Protein AF-A0A9P5QDV4-F1 (afdb_monomer)

Secondary structure (DSSP, 8-state):
----HHHHHHHHHHHHHHHHHHHHHHHHS-SS--HHHHHHHHHHHHHHHHHHTS------S----HHHHHHHHHHHHHHTT--GGGHHHHTS--HHHHHHHHHHIIIIIIIIHHHHHHHHHHHHHHHHHHHHHHHHHHHHHHHHHHHHHHTTSTTTTTSTTSS-S----S--HHHHHHHHHHHHHHHHHHS--S-------------------SS-SSSTTHHHHHHHHHHHHHHHHHHHHHHHHHHHHHHHHHHHHHHHHHHHHHHHHHHHHHHHHHHHHHHHHHHHHHHHHHHHHHHHHHHHHHHHHHHHHHHHHHHHHHHHHHHHHHHHHHHHHHHHHTT-

Solvent-accessible surface area (backbone atoms only — not comparable to full-atom values): 20592 Å² total; per-residue (Å²): 142,79,85,60,74,64,64,54,49,66,56,37,55,61,44,52,58,46,46,56,50,48,50,51,52,55,74,68,47,81,92,58,80,60,67,68,60,54,50,52,52,49,48,54,51,51,52,51,54,59,61,60,69,49,88,70,81,90,74,85,83,94,64,81,62,63,65,56,55,48,51,53,52,45,50,54,38,45,74,71,73,45,54,79,87,50,53,76,60,72,78,48,94,49,64,67,59,55,52,51,50,53,53,46,45,48,47,52,59,53,46,47,48,53,49,48,52,53,47,52,51,55,51,48,60,63,38,66,79,44,46,64,58,55,51,49,52,53,51,47,52,51,50,52,51,54,50,61,55,48,74,76,41,87,69,61,77,72,51,85,78,82,62,76,96,71,81,86,87,80,66,57,74,78,49,44,55,50,50,53,50,53,51,51,52,51,50,58,68,69,47,80,79,70,85,79,80,88,76,88,89,86,86,88,90,88,88,80,81,88,85,83,94,83,87,84,92,74,68,74,64,63,62,54,52,55,54,52,55,54,50,52,52,54,51,51,57,50,52,56,52,53,52,51,54,56,50,52,54,53,55,54,58,55,56,57,59,64,50,60,74,61,48,61,66,49,54,57,50,51,53,50,51,52,52,52,51,53,50,51,53,52,52,52,52,52,54,52,52,54,50,51,52,54,49,54,54,51,52,55,53,51,53,53,52,51,53,55,50,53,55,52,49,52,53,51,51,55,50,52,52,52,52,53,52,52,51,52,50,50,52,52,50,52,53,51,52,52,57,51,63,75,72,109

Foldseek 3Di:
DPPDPVVCVVVVVVVVVVVVVVVVVQVPPPPDDDVVVVVVVVLLVVVVVVVVVPPDPDDDDDDDPPVSVLVVVCLVCVLVVHCVSCPVVVPDPDPVVVVSSVVSCCCSVVPVVVVVVVVVVVVVVVCVVCVVVVVLVVVVVVVVVVVVVQVVDPPSPVPPPPDDPDDDRDDDPVVVVVVVVVVVVVVVVVPPPDDDPPDDDDDDDDDDDDDDDDDDPDPVVVVVVVVVVVVVVVVVVVVVVVVVVVVVVVVVVVVVVVVVVVVVVVVVVVVVVVVVVVVVVVVVVVVVVVVVVVVVVVVVVVVVVVVVVVVVVVVVVVVVVVVVVVVVVVVVVVVVVVVVVVVD

Structure (mmCIF, N/CA/C/O backbone):
data_AF-A0A9P5QDV4-F1
#
_entry.id   AF-A0A9P5QDV4-F1
#
loop_
_atom_site.group_PDB
_atom_site.id
_atom_site.type_symbol
_atom_site.label_atom_id
_atom_site.label_alt_id
_atom_site.label_comp_id
_atom_site.label_asym_id
_atom_site.label_entity_id
_atom_site.label_seq_id
_atom_site.pdbx_PDB_ins_code
_atom_site.Cartn_x
_atom_site.Cartn_y
_atom_site.Cartn_z
_atom_site.occupancy
_atom_site.B_iso_or_equiv
_atom_site.auth_seq_id
_atom_site.auth_comp_id
_atom_site.auth_asym_id
_atom_site.auth_atom_id
_atom_site.pdbx_PDB_model_num
ATOM 1 N N . SER A 1 1 ? 7.139 23.591 -10.112 1.00 43.12 1 SER A N 1
ATOM 2 C CA . SER A 1 1 ? 7.878 22.550 -9.373 1.00 43.12 1 SER A CA 1
ATOM 3 C C . SER A 1 1 ? 7.136 22.249 -8.077 1.00 43.12 1 SER A C 1
ATOM 5 O O . SER A 1 1 ? 7.495 22.746 -7.022 1.00 43.12 1 SER A O 1
ATOM 7 N N . TYR A 1 2 ? 6.012 21.540 -8.197 1.00 31.91 2 TYR A N 1
ATOM 8 C CA . TYR A 1 2 ? 5.059 21.231 -7.122 1.00 31.91 2 TYR A CA 1
ATOM 9 C C . TYR A 1 2 ? 4.814 19.715 -7.153 1.00 31.91 2 TYR A C 1
ATOM 11 O O . TYR A 1 2 ? 3.717 19.250 -7.445 1.00 31.91 2 TYR A O 1
ATOM 19 N N . TYR A 1 3 ? 5.867 18.921 -6.944 1.00 37.91 3 TYR A N 1
ATOM 20 C CA . TYR A 1 3 ? 5.664 17.508 -6.640 1.00 37.91 3 TYR A CA 1
ATOM 21 C C . TYR A 1 3 ? 5.329 17.392 -5.151 1.00 37.91 3 TYR A C 1
ATOM 23 O O . TYR A 1 3 ? 6.112 17.722 -4.264 1.00 37.91 3 TYR A O 1
ATOM 31 N N . LYS A 1 4 ? 4.058 17.055 -4.962 1.00 41.66 4 LYS A N 1
ATOM 32 C CA . LYS A 1 4 ? 3.216 16.977 -3.775 1.00 41.66 4 LYS A CA 1
ATOM 33 C C . LYS A 1 4 ? 3.894 16.421 -2.514 1.00 41.66 4 LYS A C 1
ATOM 35 O O . LYS A 1 4 ? 4.261 15.256 -2.442 1.00 41.66 4 LYS A O 1
ATOM 40 N N . LEU A 1 5 ? 3.825 17.227 -1.453 1.00 38.31 5 LEU A N 1
ATOM 41 C CA . LEU A 1 5 ? 3.924 16.829 -0.040 1.00 38.31 5 LEU A CA 1
ATOM 42 C C . LEU A 1 5 ? 2.902 15.725 0.344 1.00 38.31 5 LEU A C 1
ATOM 44 O O . LEU A 1 5 ? 3.060 15.053 1.357 1.00 38.31 5 LEU A O 1
ATOM 48 N N . VAL A 1 6 ? 1.862 15.535 -0.478 1.00 41.28 6 VAL A N 1
ATOM 49 C CA . VAL A 1 6 ? 0.732 14.617 -0.251 1.00 41.28 6 VAL A CA 1
ATOM 50 C C . VAL A 1 6 ? 1.092 13.143 -0.504 1.00 41.28 6 VAL A C 1
ATOM 52 O O . VAL A 1 6 ? 0.534 12.266 0.150 1.00 41.28 6 VAL A O 1
ATOM 55 N N . ASP A 1 7 ? 2.073 12.845 -1.364 1.00 37.97 7 ASP A N 1
ATOM 56 C CA . ASP A 1 7 ? 2.543 11.456 -1.534 1.00 37.97 7 ASP A CA 1
ATOM 57 C C . ASP A 1 7 ? 3.416 11.005 -0.349 1.00 37.97 7 ASP A C 1
ATOM 59 O O . ASP A 1 7 ? 3.453 9.823 0.002 1.00 37.97 7 ASP A O 1
ATOM 63 N N . LEU A 1 8 ? 4.052 11.962 0.339 1.00 40.19 8 LEU A N 1
ATOM 64 C CA . LEU A 1 8 ? 4.842 11.698 1.539 1.00 40.19 8 LEU A CA 1
ATOM 65 C C . LEU A 1 8 ? 3.959 11.376 2.751 1.00 40.19 8 LEU A C 1
ATOM 67 O O . LEU A 1 8 ? 4.384 10.613 3.610 1.00 40.19 8 LEU A O 1
ATOM 71 N N . THR A 1 9 ? 2.733 11.901 2.837 1.00 43.31 9 THR A N 1
ATOM 72 C CA . THR A 1 9 ? 1.804 11.573 3.931 1.00 43.31 9 THR A CA 1
ATOM 73 C C . THR A 1 9 ? 1.138 10.212 3.746 1.00 43.31 9 THR A C 1
ATOM 75 O O . THR A 1 9 ? 0.960 9.505 4.734 1.00 43.31 9 THR A O 1
ATOM 78 N N . ALA A 1 10 ? 0.838 9.788 2.514 1.00 39.78 10 ALA A N 1
ATOM 79 C CA . ALA A 1 10 ? 0.245 8.471 2.258 1.00 39.78 10 ALA A CA 1
ATOM 80 C C . ALA A 1 10 ? 1.215 7.312 2.574 1.00 39.78 10 ALA A C 1
ATOM 82 O O . ALA A 1 10 ? 0.819 6.331 3.200 1.00 39.78 10 ALA A O 1
ATOM 83 N N . PHE A 1 11 ? 2.502 7.456 2.233 1.00 41.19 11 PHE A N 1
ATOM 84 C CA . PHE A 1 11 ? 3.552 6.523 2.673 1.00 41.19 11 PHE A CA 1
ATOM 85 C C . PHE A 1 11 ? 4.021 6.791 4.113 1.00 41.19 11 PHE A C 1
ATOM 87 O O . PHE A 1 11 ? 4.390 5.866 4.838 1.00 41.19 11 PHE A O 1
ATOM 94 N N . GLY A 1 12 ? 3.961 8.048 4.554 1.00 37.50 12 GLY A N 1
ATOM 95 C CA . GLY A 1 12 ? 4.354 8.495 5.887 1.00 37.50 12 GLY A CA 1
ATOM 96 C C . GLY A 1 12 ? 3.466 7.954 7.001 1.00 37.50 12 GLY A C 1
ATOM 97 O O . GLY A 1 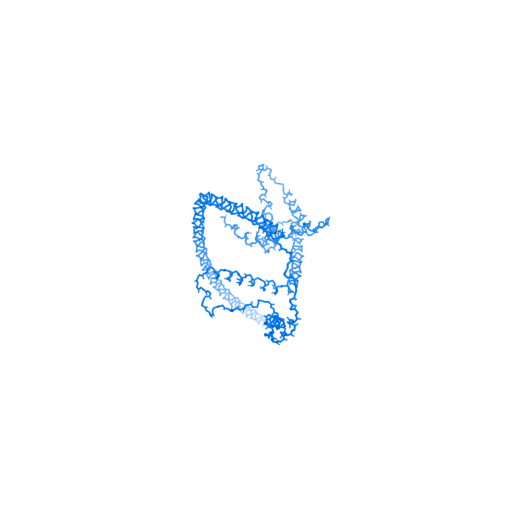12 ? 3.990 7.654 8.061 1.00 37.50 12 GLY A O 1
ATOM 98 N N . PHE A 1 13 ? 2.164 7.750 6.775 1.00 35.78 13 PHE A N 1
ATOM 99 C CA . PHE A 1 13 ? 1.255 7.216 7.801 1.00 35.78 13 PHE A CA 1
ATOM 100 C C . PHE A 1 13 ? 1.503 5.736 8.138 1.00 35.78 13 PHE A C 1
ATOM 102 O O . PHE A 1 13 ? 1.365 5.331 9.291 1.00 35.78 13 PHE A O 1
ATOM 109 N N . ALA A 1 14 ? 1.927 4.928 7.162 1.00 41.41 14 ALA A N 1
ATOM 110 C CA . ALA A 1 14 ? 2.388 3.563 7.431 1.00 41.41 14 ALA A CA 1
ATOM 111 C C . ALA A 1 14 ? 3.765 3.562 8.126 1.00 41.41 14 ALA A C 1
ATOM 113 O O . ALA A 1 14 ? 4.049 2.706 8.965 1.00 41.41 14 ALA A O 1
ATOM 114 N N . LEU A 1 15 ? 4.605 4.557 7.822 1.00 40.75 15 LEU A N 1
ATOM 115 C CA . LEU A 1 15 ? 5.911 4.752 8.447 1.00 40.75 15 LEU A CA 1
ATOM 116 C C . LEU A 1 15 ? 5.826 5.310 9.871 1.00 40.75 15 LEU A C 1
ATOM 118 O O . LEU A 1 15 ? 6.600 4.865 10.700 1.00 40.75 15 LEU A O 1
ATOM 122 N N . THR A 1 16 ? 4.900 6.209 10.209 1.00 39.31 16 THR A N 1
ATOM 123 C CA . THR A 1 16 ? 4.742 6.729 11.580 1.00 39.31 16 THR A CA 1
ATOM 124 C C . THR A 1 16 ? 4.224 5.653 12.527 1.00 39.31 16 THR A C 1
ATOM 126 O O . THR A 1 16 ? 4.773 5.499 13.614 1.00 39.31 16 THR A O 1
ATOM 129 N N . GLY A 1 17 ? 3.278 4.817 12.079 1.00 39.31 17 GLY A N 1
ATOM 130 C CA . GLY A 1 17 ? 2.877 3.616 12.821 1.00 39.31 17 GLY A CA 1
ATOM 131 C C . GLY A 1 17 ? 4.023 2.607 12.990 1.00 39.31 17 GLY A C 1
ATOM 132 O O . GLY A 1 17 ? 4.168 2.004 14.052 1.00 39.31 17 GLY A O 1
ATOM 133 N N . SER A 1 18 ? 4.883 2.468 11.975 1.00 49.22 18 SER A N 1
ATOM 134 C CA . SER A 1 18 ? 6.095 1.637 12.033 1.00 49.22 18 SER A CA 1
ATOM 135 C C . SER A 1 18 ? 7.185 2.235 12.934 1.00 49.22 18 SER A C 1
ATOM 137 O O . SER A 1 18 ? 7.855 1.495 13.647 1.00 49.22 18 SER A O 1
ATOM 139 N N . ILE A 1 19 ? 7.334 3.564 12.972 1.00 45.62 19 ILE A N 1
ATOM 140 C CA . ILE A 1 19 ? 8.291 4.292 13.818 1.00 45.62 19 ILE A CA 1
ATOM 141 C C . ILE A 1 19 ? 7.892 4.185 15.290 1.00 45.62 19 ILE A C 1
ATOM 143 O O . ILE A 1 19 ? 8.751 3.872 16.107 1.00 45.62 19 ILE A O 1
ATOM 147 N N . ASP A 1 20 ? 6.612 4.348 15.633 1.00 44.78 20 ASP A N 1
ATOM 148 C CA . ASP A 1 20 ? 6.139 4.150 17.010 1.00 44.78 20 ASP A CA 1
ATOM 149 C C . ASP A 1 20 ? 6.323 2.692 17.457 1.00 44.78 20 ASP A C 1
ATOM 151 O O . ASP A 1 20 ? 6.783 2.432 18.571 1.00 44.78 20 ASP A O 1
ATOM 155 N N . GLN A 1 21 ? 6.082 1.721 16.569 1.00 52.03 21 GLN A N 1
ATOM 156 C CA . GLN A 1 21 ? 6.399 0.316 16.843 1.00 52.03 21 GLN A CA 1
ATOM 157 C C . GLN A 1 21 ? 7.911 0.062 16.964 1.00 52.03 21 GLN A C 1
ATOM 159 O O . GLN A 1 21 ? 8.331 -0.690 17.840 1.00 52.03 21 GLN A O 1
ATOM 164 N N . LEU A 1 22 ? 8.746 0.716 16.154 1.00 47.62 22 LEU A N 1
ATOM 165 C CA . LEU A 1 22 ? 10.211 0.668 16.238 1.00 47.62 22 LEU A CA 1
ATOM 166 C C . LEU A 1 22 ? 10.733 1.284 17.540 1.00 47.62 22 LEU A C 1
ATOM 168 O O . LEU A 1 22 ? 11.662 0.734 18.127 1.00 47.62 22 LEU A O 1
ATOM 172 N N . ILE A 1 23 ? 10.127 2.372 18.023 1.00 53.75 23 ILE A N 1
ATOM 173 C CA . ILE A 1 23 ? 10.447 3.015 19.305 1.00 53.75 23 ILE A CA 1
ATOM 174 C C . ILE A 1 23 ? 10.044 2.104 20.470 1.00 53.75 23 ILE A C 1
ATOM 176 O O . ILE A 1 23 ? 10.821 1.940 21.409 1.00 53.75 23 ILE A O 1
ATOM 180 N N . VAL A 1 24 ? 8.886 1.440 20.395 1.00 55.50 24 VAL A N 1
ATOM 181 C CA . VAL A 1 24 ? 8.456 0.446 21.396 1.00 55.50 24 VAL A CA 1
ATOM 182 C C . VAL A 1 24 ? 9.371 -0.787 21.392 1.00 55.50 24 VAL A C 1
ATOM 184 O O . VAL A 1 24 ? 9.761 -1.271 22.456 1.00 55.50 24 VAL A O 1
ATOM 187 N N . ILE A 1 25 ? 9.789 -1.271 20.218 1.00 53.03 25 ILE A N 1
ATOM 188 C CA . ILE A 1 25 ? 10.754 -2.376 20.083 1.00 53.03 25 ILE A CA 1
ATOM 189 C C . ILE A 1 25 ? 12.141 -1.961 20.602 1.00 53.03 25 ILE A C 1
ATOM 191 O O . ILE A 1 25 ? 12.809 -2.754 21.266 1.00 53.03 25 ILE A O 1
ATOM 195 N N . TRP A 1 26 ? 12.567 -0.720 20.356 1.00 52.22 26 TRP A N 1
ATOM 196 C CA . TRP A 1 26 ? 13.814 -0.159 20.880 1.00 52.22 26 TRP A CA 1
ATOM 197 C C . TRP A 1 26 ? 13.778 -0.021 22.409 1.00 52.22 26 TRP A C 1
ATOM 199 O O . TRP A 1 26 ? 14.721 -0.433 23.080 1.00 52.22 26 TRP A O 1
ATOM 209 N N . SER A 1 27 ? 12.657 0.452 22.960 1.00 50.97 27 SER A N 1
ATOM 210 C CA . SER A 1 27 ? 12.409 0.589 24.401 1.00 50.97 27 SER A CA 1
ATOM 211 C C . SER A 1 27 ? 12.397 -0.752 25.145 1.00 50.97 27 SER A C 1
ATOM 213 O O . SER A 1 27 ? 12.763 -0.791 26.318 1.00 50.97 27 SER A O 1
ATOM 215 N N . ASN A 1 28 ? 11.974 -1.842 24.495 1.00 51.38 28 ASN A N 1
ATOM 216 C CA . ASN A 1 28 ? 11.898 -3.176 25.106 1.00 51.38 28 ASN A CA 1
ATOM 217 C C . ASN A 1 28 ? 13.129 -4.061 2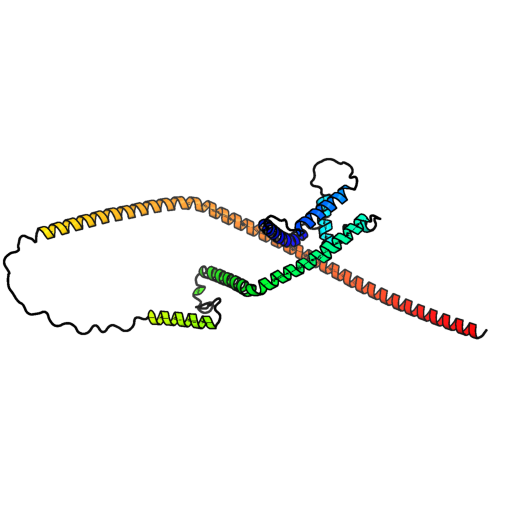4.845 1.00 51.38 28 ASN A C 1
ATOM 219 O O . ASN A 1 28 ? 13.230 -5.152 25.409 1.00 51.38 28 ASN A O 1
ATOM 223 N N . SER A 1 29 ? 14.079 -3.621 24.016 1.00 46.59 29 SER A N 1
ATOM 224 C CA . SER A 1 29 ? 15.307 -4.368 23.740 1.00 46.59 29 SER A CA 1
ATOM 225 C C . SER A 1 29 ? 16.328 -4.143 24.855 1.00 46.59 29 SER A C 1
ATOM 227 O O . SER A 1 29 ? 17.062 -3.156 24.877 1.00 46.59 29 SER A O 1
ATOM 229 N N . SER A 1 30 ? 16.401 -5.086 25.787 1.00 46.19 30 SER A N 1
ATOM 230 C CA . SER A 1 30 ? 17.341 -5.098 26.906 1.00 46.19 30 SER A CA 1
ATOM 231 C C . SER A 1 30 ? 18.811 -5.090 26.444 1.00 46.19 30 SER A C 1
ATOM 233 O O . SER A 1 30 ? 19.409 -6.113 26.121 1.00 46.19 30 SER A O 1
ATOM 235 N N . GLY A 1 31 ? 19.420 -3.900 26.431 1.00 57.94 31 GLY A N 1
ATOM 236 C CA . GLY A 1 31 ? 20.868 -3.665 26.556 1.00 57.94 31 GLY A CA 1
ATOM 237 C C . GLY A 1 31 ? 21.786 -4.088 25.401 1.00 57.94 31 GLY A C 1
ATOM 238 O O . GLY A 1 31 ? 22.962 -3.731 25.411 1.00 57.94 31 GLY A O 1
ATOM 239 N N . ARG A 1 32 ? 21.300 -4.809 24.388 1.00 50.34 32 ARG A N 1
ATOM 240 C CA . ARG A 1 32 ? 22.052 -5.122 23.162 1.00 50.34 32 ARG A CA 1
ATOM 241 C C . ARG A 1 32 ? 21.248 -4.614 21.975 1.00 50.34 32 ARG A C 1
ATOM 243 O O . ARG A 1 32 ? 20.188 -5.150 21.678 1.00 50.34 32 ARG A O 1
ATOM 250 N N . GLY A 1 33 ? 21.710 -3.524 21.365 1.00 56.50 33 GLY A N 1
ATOM 251 C CA . GLY A 1 33 ? 21.008 -2.860 20.267 1.00 56.50 33 GLY A CA 1
ATOM 252 C C . GLY A 1 33 ? 20.664 -3.818 19.123 1.00 56.50 33 GLY A C 1
ATOM 253 O O . GLY A 1 33 ? 21.414 -4.749 18.830 1.00 56.50 33 GLY A O 1
ATOM 254 N N . ASN A 1 34 ? 19.521 -3.579 18.480 1.00 63.28 34 ASN A N 1
ATOM 255 C CA . ASN A 1 34 ? 19.056 -4.381 17.355 1.00 63.28 34 ASN A CA 1
ATOM 256 C C . ASN A 1 34 ? 20.041 -4.242 16.167 1.00 63.28 34 ASN A C 1
ATOM 258 O O . ASN A 1 34 ? 20.243 -3.123 15.680 1.00 63.28 34 ASN A O 1
ATOM 262 N N . PRO A 1 35 ? 20.648 -5.343 15.681 1.00 60.09 35 PRO A N 1
ATOM 263 C CA . PRO A 1 35 ? 21.666 -5.308 14.629 1.00 60.09 35 PRO A CA 1
ATOM 264 C C . PRO A 1 35 ? 21.155 -4.727 13.303 1.00 60.09 35 PRO A C 1
ATOM 266 O O . PRO A 1 35 ? 21.942 -4.162 12.548 1.00 60.09 35 PRO A O 1
ATOM 269 N N . VAL A 1 36 ? 19.846 -4.789 13.037 1.00 55.16 36 VAL A N 1
ATOM 270 C CA . VAL A 1 36 ? 19.233 -4.212 11.827 1.00 55.16 36 VAL A CA 1
ATOM 271 C C . VAL A 1 36 ? 19.249 -2.681 11.875 1.00 55.16 36 VAL A C 1
ATOM 273 O O . VAL A 1 36 ? 19.575 -2.027 10.888 1.00 55.16 36 VAL A O 1
ATOM 276 N N . ILE A 1 37 ? 18.976 -2.093 13.042 1.00 58.62 37 ILE A N 1
ATOM 277 C CA . ILE A 1 37 ? 18.980 -0.632 13.221 1.00 58.62 37 ILE A CA 1
ATOM 278 C C . ILE A 1 37 ? 20.418 -0.095 13.180 1.00 58.62 37 ILE A C 1
ATOM 280 O O . ILE A 1 37 ? 20.678 0.934 12.561 1.00 58.62 37 ILE A O 1
ATOM 284 N N . MET A 1 38 ? 21.368 -0.830 13.767 1.00 64.50 38 MET A N 1
ATOM 285 C CA . MET A 1 38 ? 22.803 -0.527 13.668 1.00 64.50 38 MET A CA 1
ATOM 286 C C . MET A 1 38 ? 23.297 -0.581 12.212 1.00 64.50 38 MET A C 1
ATOM 288 O O . MET A 1 38 ? 24.062 0.283 11.790 1.00 64.50 38 MET A O 1
ATOM 292 N N . SER A 1 39 ? 22.827 -1.559 11.430 1.00 64.81 39 SER A N 1
ATOM 293 C CA . SER A 1 39 ? 23.128 -1.689 9.999 1.00 64.81 39 SER A CA 1
ATOM 294 C C . SER A 1 39 ? 22.589 -0.510 9.183 1.00 64.81 39 SER A C 1
ATOM 296 O O . SER A 1 39 ? 23.321 0.025 8.351 1.00 64.81 39 SER A O 1
ATOM 298 N N . LEU A 1 40 ? 21.354 -0.069 9.440 1.00 61.97 40 LEU A N 1
ATOM 299 C CA . LEU A 1 40 ? 20.745 1.058 8.730 1.00 61.97 40 LEU A CA 1
ATOM 300 C C . LEU A 1 40 ? 21.430 2.388 9.078 1.00 61.97 40 LEU A C 1
ATOM 302 O O . LEU A 1 40 ? 21.744 3.174 8.188 1.00 61.97 40 LEU A O 1
ATOM 306 N N . ALA A 1 41 ? 21.716 2.625 10.362 1.00 67.94 41 ALA A N 1
ATOM 307 C CA . ALA A 1 41 ? 22.437 3.815 10.810 1.00 67.94 41 ALA A CA 1
ATOM 308 C C . ALA A 1 41 ? 23.873 3.854 10.260 1.00 67.94 41 ALA A C 1
ATOM 310 O O . ALA A 1 41 ? 24.331 4.906 9.810 1.00 67.94 41 ALA A O 1
ATOM 311 N N . GLY A 1 42 ? 24.552 2.701 10.236 1.00 70.88 42 GLY A N 1
ATOM 312 C CA . GLY A 1 42 ? 25.872 2.544 9.630 1.00 70.88 42 GLY A CA 1
ATOM 313 C C . GLY A 1 42 ? 25.861 2.781 8.120 1.00 70.88 42 GLY A C 1
ATOM 314 O O . GLY A 1 42 ? 26.754 3.454 7.613 1.00 70.88 42 GLY A O 1
ATOM 315 N N . PHE A 1 43 ? 24.830 2.310 7.409 1.00 66.50 43 PHE A N 1
ATOM 316 C CA . PHE A 1 43 ? 24.653 2.600 5.986 1.00 66.50 43 PHE A CA 1
ATOM 317 C C . PHE A 1 43 ? 24.431 4.095 5.748 1.00 66.50 43 PHE A C 1
ATOM 319 O O . PHE A 1 43 ? 25.140 4.673 4.936 1.00 66.50 43 PHE A O 1
ATOM 326 N N . LEU A 1 44 ? 23.536 4.739 6.509 1.00 65.12 44 LEU A N 1
ATOM 327 C CA . LEU A 1 44 ? 23.263 6.177 6.399 1.00 65.12 44 LEU A CA 1
ATOM 328 C C . LEU A 1 44 ? 24.516 7.027 6.660 1.00 65.12 44 LEU A C 1
ATOM 330 O O . LEU A 1 44 ? 24.801 7.954 5.899 1.00 65.12 44 LEU A O 1
ATOM 334 N N . HIS A 1 45 ? 25.301 6.682 7.687 1.00 69.06 45 HIS A N 1
ATOM 335 C CA . HIS A 1 45 ? 26.579 7.344 7.968 1.00 69.06 45 HIS A CA 1
ATOM 336 C C . HIS A 1 45 ? 27.619 7.078 6.872 1.00 69.06 45 HIS A C 1
ATOM 338 O O . HIS A 1 45 ? 28.298 8.007 6.443 1.00 69.06 45 HIS A O 1
ATOM 344 N N . GLY A 1 46 ? 27.716 5.842 6.373 1.00 66.75 46 GLY A N 1
ATOM 345 C CA . GLY A 1 46 ? 28.620 5.478 5.281 1.00 66.75 46 GLY A CA 1
ATOM 346 C C . GLY A 1 46 ? 28.282 6.190 3.970 1.00 66.75 46 GLY A C 1
ATOM 347 O O . GLY A 1 46 ? 29.180 6.695 3.301 1.00 66.75 46 GLY A O 1
ATOM 348 N N . SER A 1 47 ? 26.995 6.309 3.631 1.00 59.56 47 SER A N 1
ATOM 349 C CA . SER A 1 47 ? 26.540 7.078 2.472 1.00 59.56 47 SER A CA 1
ATOM 350 C C . SER A 1 47 ? 26.811 8.571 2.643 1.00 59.56 47 SER A C 1
ATOM 352 O O . SER A 1 47 ? 27.315 9.192 1.715 1.00 59.56 47 SER A O 1
ATOM 354 N N . SER A 1 48 ? 26.573 9.138 3.833 1.00 61.31 48 SER A N 1
ATOM 355 C CA . SER A 1 48 ? 26.888 10.545 4.119 1.00 61.31 48 SER A CA 1
ATOM 356 C C . SER A 1 48 ? 28.385 10.829 3.976 1.00 61.31 48 SER A C 1
ATOM 358 O O . SER A 1 48 ? 28.757 11.817 3.353 1.00 61.31 48 SER A O 1
ATOM 360 N N . ALA A 1 49 ? 29.244 9.933 4.475 1.00 64.94 49 ALA A N 1
ATOM 361 C CA . ALA A 1 49 ? 30.694 10.047 4.328 1.00 64.94 49 ALA A CA 1
ATOM 362 C C . ALA A 1 49 ? 31.140 9.938 2.859 1.00 64.94 49 ALA A C 1
ATOM 364 O O . ALA A 1 49 ? 32.088 10.602 2.448 1.00 64.94 49 ALA A O 1
ATOM 365 N N . LEU A 1 50 ? 30.445 9.138 2.043 1.00 59.03 50 LEU A N 1
ATOM 366 C CA . LEU A 1 50 ? 30.720 9.060 0.608 1.00 59.03 50 LEU A CA 1
ATOM 367 C C . LEU A 1 50 ? 30.329 10.337 -0.142 1.00 59.03 50 LEU A C 1
ATOM 369 O O . LEU A 1 50 ? 31.027 10.726 -1.076 1.00 59.03 50 LEU A O 1
ATOM 373 N N . PHE A 1 51 ? 29.246 10.993 0.280 1.00 58.53 51 PHE A N 1
ATOM 374 C CA . PHE A 1 51 ? 28.852 12.302 -0.242 1.00 58.53 51 PHE A CA 1
ATOM 375 C C . PHE A 1 51 ? 29.792 13.423 0.239 1.00 58.53 51 PHE A C 1
ATOM 377 O O . PHE A 1 51 ? 30.054 14.354 -0.518 1.00 58.53 51 PHE A O 1
ATOM 384 N N . GLU A 1 52 ? 30.380 13.313 1.437 1.00 54.34 52 GLU A N 1
ATOM 385 C CA . GLU A 1 52 ? 31.402 14.249 1.945 1.00 54.34 52 GLU A CA 1
ATOM 386 C C . GLU A 1 52 ? 32.775 14.123 1.260 1.00 54.34 52 GLU A C 1
ATOM 388 O O . GLU A 1 52 ? 33.579 15.054 1.328 1.00 54.34 52 GLU A O 1
ATOM 393 N N . LEU A 1 53 ? 33.065 13.010 0.573 1.00 49.88 53 LEU A N 1
ATOM 394 C CA . LEU A 1 53 ? 34.320 12.841 -0.174 1.00 49.88 53 LEU A CA 1
ATOM 395 C C . LEU A 1 53 ? 34.365 13.638 -1.486 1.00 49.88 53 LEU A C 1
ATOM 397 O O . LEU A 1 53 ? 35.437 13.757 -2.085 1.00 49.88 53 LEU A O 1
ATOM 401 N N . GLN A 1 54 ? 33.250 14.227 -1.929 1.00 52.25 54 GLN A N 1
ATOM 402 C CA . GLN A 1 54 ? 33.316 15.283 -2.933 1.00 52.25 54 GLN A CA 1
ATOM 403 C C . GLN A 1 54 ? 33.740 16.590 -2.248 1.00 52.25 54 GLN A C 1
ATOM 405 O O . GLN A 1 54 ? 33.054 17.034 -1.327 1.00 52.25 54 GLN A O 1
ATOM 410 N N . PRO A 1 55 ? 34.851 17.234 -2.666 1.00 45.88 55 PRO A N 1
ATOM 411 C CA . PRO A 1 55 ? 35.282 18.507 -2.103 1.00 45.88 55 PRO A CA 1
ATOM 412 C C . PRO A 1 55 ? 34.221 19.569 -2.390 1.00 45.88 55 PRO A C 1
ATOM 414 O O . PRO A 1 55 ? 34.184 20.180 -3.457 1.00 45.88 55 PRO A O 1
ATOM 417 N N . CYS A 1 56 ? 33.327 19.755 -1.425 1.00 49.44 56 CYS A N 1
ATOM 418 C CA . CYS A 1 56 ? 32.241 20.704 -1.523 1.00 49.44 56 CYS A CA 1
ATOM 419 C C . CYS A 1 56 ? 32.837 22.120 -1.429 1.00 49.44 56 CYS A C 1
ATOM 421 O O . CYS A 1 56 ? 33.610 22.400 -0.500 1.00 49.44 56 CYS A O 1
ATOM 423 N N . PRO A 1 57 ? 32.550 23.022 -2.383 1.00 49.53 57 PRO A N 1
ATOM 424 C CA . PRO A 1 57 ? 32.984 24.404 -2.278 1.00 49.53 57 PRO A CA 1
ATOM 425 C C . PRO A 1 57 ? 32.389 25.004 -1.003 1.00 49.53 57 PRO A C 1
ATOM 427 O O . PRO A 1 57 ? 31.186 24.949 -0.765 1.00 49.53 57 PRO A O 1
ATOM 430 N N . LYS A 1 58 ? 33.266 25.541 -0.153 1.00 53.88 58 LYS A N 1
ATOM 431 C CA . LYS A 1 58 ? 32.926 26.142 1.138 1.00 53.88 58 LYS A CA 1
ATOM 432 C C . LYS A 1 58 ? 32.029 27.364 0.928 1.00 53.88 58 LYS A C 1
ATOM 434 O O . LYS A 1 58 ? 32.529 28.481 0.837 1.00 53.88 58 LYS A O 1
ATOM 439 N N . THR A 1 59 ? 30.720 27.174 0.879 1.00 50.59 59 THR A N 1
ATOM 440 C CA . THR A 1 59 ? 29.757 28.258 1.081 1.00 50.59 59 THR A CA 1
ATOM 441 C C . THR A 1 59 ? 29.149 28.095 2.461 1.00 50.59 59 THR A C 1
ATOM 443 O O . THR A 1 59 ? 28.493 27.101 2.763 1.00 50.59 59 THR A O 1
ATOM 446 N N . ALA A 1 60 ? 29.481 29.056 3.317 1.00 56.91 60 ALA A N 1
ATOM 447 C CA . ALA A 1 60 ? 29.025 29.166 4.686 1.00 56.91 60 ALA A CA 1
ATOM 448 C C . ALA A 1 60 ? 27.516 29.473 4.774 1.00 56.91 60 ALA A C 1
ATOM 450 O O . ALA A 1 60 ? 26.922 29.964 3.819 1.00 56.91 60 ALA A O 1
ATOM 451 N N . GLU A 1 61 ? 26.987 29.246 5.983 1.00 54.25 61 GLU A N 1
ATOM 452 C CA . GLU A 1 61 ? 25.700 29.705 6.544 1.00 54.25 61 GLU A CA 1
ATOM 453 C C . GLU A 1 61 ? 24.510 28.719 6.516 1.00 54.25 61 GLU A C 1
ATOM 455 O O . GLU A 1 61 ? 23.564 28.806 5.743 1.00 54.25 61 GLU A O 1
ATOM 460 N N . THR A 1 62 ? 24.573 27.781 7.475 1.00 49.91 62 THR A N 1
ATOM 461 C CA . THR A 1 62 ? 23.491 27.406 8.418 1.00 49.91 62 THR A CA 1
ATOM 462 C C . THR A 1 62 ? 22.090 27.094 7.871 1.00 49.91 62 THR A C 1
ATOM 464 O O . THR A 1 62 ? 21.089 27.520 8.444 1.00 49.91 62 THR A O 1
ATOM 467 N N . GLY A 1 63 ? 21.999 26.267 6.832 1.00 58.00 63 GLY A N 1
ATOM 468 C CA . GLY A 1 63 ? 20.806 25.461 6.547 1.00 58.00 63 GLY A CA 1
ATOM 469 C C . GLY A 1 63 ? 21.036 24.003 6.951 1.00 58.00 63 GLY A C 1
ATOM 470 O O . GLY A 1 63 ? 22.152 23.503 6.822 1.00 58.00 63 GLY A O 1
ATOM 471 N N . PHE A 1 64 ? 20.003 23.299 7.429 1.00 62.75 64 PHE A N 1
ATOM 472 C CA . PHE A 1 64 ? 20.033 21.828 7.494 1.00 62.75 64 PHE A CA 1
ATOM 473 C C . PHE A 1 64 ? 20.465 21.296 6.115 1.00 62.75 64 PHE A C 1
ATOM 475 O O . PHE A 1 64 ? 19.994 21.850 5.117 1.00 62.75 64 PHE A O 1
ATOM 482 N N . PRO A 1 65 ? 21.354 20.289 6.011 1.00 75.19 65 PRO A N 1
ATOM 483 C CA . PRO A 1 65 ? 21.898 19.888 4.721 1.00 75.19 65 PRO A CA 1
ATOM 484 C C . PRO A 1 65 ? 20.768 19.336 3.851 1.00 75.19 65 PRO A C 1
ATOM 486 O O . PRO A 1 65 ? 20.339 18.193 4.004 1.00 75.19 65 PRO A O 1
ATOM 489 N N . LEU A 1 66 ? 20.271 20.167 2.933 1.00 81.06 66 LEU A N 1
ATOM 490 C CA . LEU A 1 66 ? 19.256 19.801 1.946 1.00 81.06 66 LEU A CA 1
ATOM 491 C C . LEU A 1 66 ? 19.707 18.563 1.154 1.00 81.06 66 LEU A C 1
ATOM 493 O O . LEU A 1 66 ? 18.896 17.713 0.797 1.00 81.06 66 LEU A O 1
ATOM 497 N N . GLU A 1 67 ? 21.023 18.426 0.981 1.00 81.19 67 GLU A N 1
ATOM 498 C CA . GLU A 1 67 ? 21.690 17.281 0.367 1.00 81.19 67 GLU A CA 1
ATOM 499 C C . GLU A 1 67 ? 21.505 15.974 1.144 1.00 81.19 67 GLU A C 1
ATOM 501 O O . GLU A 1 67 ? 21.327 14.926 0.531 1.00 81.19 67 GLU A O 1
ATOM 506 N N . LEU A 1 68 ? 21.461 16.009 2.481 1.00 85.88 68 LEU A N 1
ATOM 507 C CA . LEU A 1 68 ? 21.186 14.811 3.278 1.00 85.88 68 LEU A CA 1
ATOM 508 C C . LEU A 1 68 ? 19.741 14.350 3.078 1.00 85.88 68 LEU A C 1
ATOM 510 O O . LEU A 1 68 ? 19.492 13.166 2.872 1.00 85.88 68 LEU A O 1
ATOM 514 N N . ILE A 1 69 ? 18.783 15.283 3.106 1.00 87.50 69 ILE A N 1
ATOM 515 C CA . ILE A 1 69 ? 17.370 14.964 2.851 1.00 87.50 69 ILE A CA 1
ATOM 516 C C . ILE A 1 69 ? 17.219 14.411 1.436 1.00 87.50 69 ILE A C 1
ATOM 518 O O . ILE A 1 69 ? 16.561 13.390 1.247 1.00 87.50 69 ILE A O 1
ATOM 522 N N . LYS A 1 70 ? 17.872 15.038 0.452 1.00 86.31 70 LYS A N 1
ATOM 523 C CA . LYS A 1 70 ? 17.897 14.560 -0.930 1.00 86.31 70 LYS A CA 1
ATOM 524 C C . LYS A 1 70 ? 18.473 13.148 -1.012 1.00 86.31 70 LYS A C 1
ATOM 526 O O . LYS A 1 70 ? 17.846 12.299 -1.629 1.00 86.31 70 LYS A O 1
ATOM 531 N N . ALA A 1 71 ? 19.584 12.856 -0.335 1.00 87.75 71 ALA A N 1
ATOM 532 C CA . ALA A 1 71 ? 20.168 11.516 -0.292 1.00 87.75 71 ALA A CA 1
ATOM 533 C C . ALA A 1 71 ? 19.225 10.480 0.348 1.00 87.75 71 ALA A C 1
ATOM 535 O O . ALA A 1 71 ? 19.075 9.378 -0.184 1.00 87.75 71 ALA A O 1
ATOM 536 N N . ILE A 1 72 ? 18.539 10.828 1.443 1.00 90.12 72 ILE A N 1
ATOM 537 C CA . ILE A 1 72 ? 17.554 9.951 2.100 1.00 90.12 72 ILE A CA 1
ATOM 538 C C . ILE A 1 72 ? 16.366 9.678 1.171 1.00 90.12 72 ILE A C 1
ATOM 540 O O . ILE A 1 72 ? 15.993 8.524 0.971 1.00 90.12 72 ILE A O 1
ATOM 544 N N . VAL A 1 73 ? 15.790 10.724 0.573 1.00 91.75 73 VAL A N 1
ATOM 545 C CA . VAL A 1 73 ? 14.651 10.614 -0.351 1.00 91.75 73 VAL A CA 1
ATOM 546 C C . VAL A 1 73 ? 15.038 9.815 -1.594 1.00 91.75 73 VAL A C 1
ATOM 548 O O . VAL A 1 73 ? 14.303 8.917 -1.998 1.00 91.75 73 VAL A O 1
ATOM 551 N N . THR A 1 74 ? 16.218 10.069 -2.157 1.00 90.06 74 THR A N 1
ATOM 552 C CA . THR A 1 74 ? 16.781 9.286 -3.260 1.00 90.06 74 THR A CA 1
ATOM 553 C C . THR A 1 74 ? 16.933 7.819 -2.877 1.00 90.06 74 THR A C 1
ATOM 555 O O . THR A 1 74 ? 16.512 6.954 -3.636 1.00 90.06 74 THR A O 1
ATOM 558 N N . THR A 1 75 ? 17.454 7.520 -1.684 1.00 90.38 75 THR A N 1
ATOM 559 C CA . THR A 1 75 ? 17.582 6.139 -1.190 1.00 90.38 75 THR A CA 1
ATOM 560 C C . THR A 1 75 ? 16.214 5.468 -1.040 1.00 90.38 75 THR A C 1
ATOM 562 O O . THR A 1 75 ? 16.069 4.292 -1.361 1.00 90.38 75 THR A O 1
ATOM 565 N N . LEU A 1 76 ? 15.191 6.200 -0.593 1.00 90.62 76 LEU A N 1
ATOM 566 C CA . LEU A 1 76 ? 13.826 5.682 -0.477 1.00 90.62 76 LEU A CA 1
ATOM 567 C C . LEU A 1 76 ? 13.204 5.380 -1.850 1.00 90.62 76 LEU A C 1
ATOM 569 O O . LEU A 1 76 ? 12.612 4.318 -2.032 1.00 90.62 76 LEU A O 1
ATOM 573 N N . PHE A 1 77 ? 13.361 6.273 -2.831 1.00 92.31 77 PHE A N 1
ATOM 574 C CA . PHE A 1 77 ? 12.916 6.012 -4.205 1.00 92.31 77 PHE A CA 1
ATOM 575 C C . PHE A 1 77 ? 13.664 4.836 -4.832 1.00 92.31 77 PHE A C 1
ATOM 577 O O . PHE A 1 77 ? 13.044 3.995 -5.483 1.00 92.31 77 PHE A O 1
ATOM 584 N N . PHE A 1 78 ? 14.963 4.728 -4.553 1.00 88.56 78 PHE A N 1
ATOM 585 C CA . PHE A 1 78 ? 15.795 3.622 -5.002 1.00 88.56 78 PHE A CA 1
ATOM 586 C C . PHE A 1 78 ? 15.328 2.280 -4.402 1.00 88.56 78 PHE A C 1
ATOM 588 O O . PHE A 1 78 ? 15.248 1.291 -5.129 1.00 88.56 78 PHE A O 1
ATOM 595 N N . ALA A 1 79 ? 14.924 2.239 -3.120 1.00 88.12 79 ALA A N 1
ATOM 596 C CA . ALA A 1 79 ? 14.267 1.066 -2.516 1.00 88.12 79 ALA A CA 1
ATOM 597 C C . ALA A 1 79 ? 12.961 0.690 -3.234 1.00 88.12 79 ALA A C 1
ATOM 599 O O . ALA A 1 79 ? 12.652 -0.491 -3.376 1.00 88.12 79 ALA A O 1
ATOM 600 N N . GLY A 1 80 ? 12.200 1.691 -3.683 1.00 88.44 80 GLY A N 1
ATOM 601 C CA . GLY A 1 80 ? 10.959 1.517 -4.440 1.00 88.44 80 GLY A CA 1
ATOM 602 C C . GLY A 1 80 ? 11.152 1.154 -5.917 1.00 88.44 80 GLY A C 1
ATOM 603 O O . GLY A 1 80 ? 10.167 1.105 -6.649 1.00 88.44 80 GLY A O 1
ATOM 604 N N . GLY A 1 81 ? 12.391 0.934 -6.374 1.00 89.25 81 GLY A N 1
ATOM 605 C CA . GLY A 1 81 ? 12.705 0.604 -7.768 1.00 89.25 81 GLY A CA 1
ATOM 606 C C . GLY A 1 81 ? 12.666 1.795 -8.730 1.00 89.25 81 GLY A C 1
ATOM 607 O O . GLY A 1 81 ? 12.655 1.594 -9.942 1.00 89.25 81 GLY A O 1
ATOM 608 N N . ARG A 1 82 ? 12.633 3.033 -8.219 1.00 93.12 82 ARG A N 1
ATOM 609 C CA . ARG A 1 82 ? 12.715 4.254 -9.032 1.00 93.12 82 ARG A CA 1
ATOM 610 C C . ARG A 1 82 ? 14.143 4.784 -9.041 1.00 93.12 82 ARG A C 1
ATOM 612 O O . ARG A 1 82 ? 14.656 5.218 -8.012 1.00 93.12 82 ARG A O 1
ATOM 619 N N . TYR A 1 83 ? 14.758 4.767 -10.219 1.00 93.12 83 TYR A N 1
ATOM 620 C CA . TYR A 1 83 ? 16.175 5.086 -10.407 1.00 93.12 83 TYR A CA 1
ATOM 621 C C . TYR A 1 83 ? 16.429 6.482 -10.989 1.00 93.12 83 TYR A C 1
ATOM 623 O O . TYR A 1 83 ? 17.574 6.925 -10.981 1.00 93.12 83 TYR A O 1
ATOM 631 N N . ASP A 1 84 ? 15.372 7.194 -11.400 1.00 91.94 84 ASP A N 1
ATOM 632 C CA . ASP A 1 84 ? 15.420 8.552 -11.968 1.00 91.94 84 ASP A CA 1
ATOM 633 C C . ASP A 1 84 ? 16.366 9.511 -11.203 1.00 91.94 84 ASP A C 1
ATOM 635 O O . ASP A 1 84 ? 17.152 10.212 -11.836 1.00 91.94 84 ASP A O 1
ATOM 639 N N . PRO A 1 85 ? 16.384 9.547 -9.848 1.00 89.00 85 PRO A N 1
ATOM 640 C CA . PRO A 1 85 ? 17.221 10.505 -9.116 1.00 89.00 85 PRO A CA 1
ATOM 641 C C . PRO A 1 85 ? 18.732 10.234 -9.171 1.00 89.00 85 PRO A C 1
ATOM 643 O O . PRO A 1 85 ? 19.509 11.078 -8.725 1.00 89.00 85 PRO A O 1
ATOM 646 N N . VAL A 1 86 ? 19.152 9.055 -9.640 1.00 90.25 86 VAL A N 1
ATOM 647 C CA . VAL A 1 86 ? 20.564 8.647 -9.742 1.00 90.25 86 VAL A CA 1
ATOM 648 C C . VAL A 1 86 ? 20.959 8.258 -11.165 1.00 90.25 86 VAL A C 1
ATOM 650 O O . VAL A 1 86 ? 22.060 7.748 -11.358 1.00 90.25 86 VAL A O 1
ATOM 653 N N . GLU A 1 87 ? 20.098 8.518 -12.155 1.00 93.69 87 GLU A N 1
ATOM 654 C CA . GLU A 1 87 ? 20.330 8.164 -13.561 1.00 93.69 87 GLU A CA 1
ATOM 655 C C . GLU A 1 87 ? 21.686 8.690 -14.066 1.00 93.69 87 GLU A C 1
ATOM 657 O O . GLU A 1 87 ? 22.496 7.946 -14.621 1.00 93.69 87 GLU A O 1
ATOM 662 N N . ASP A 1 88 ? 21.992 9.947 -13.741 1.00 91.88 88 ASP A N 1
ATOM 663 C CA . ASP A 1 88 ? 23.246 10.603 -14.115 1.00 91.88 88 ASP A CA 1
ATOM 664 C C . ASP A 1 88 ? 24.490 9.923 -13.512 1.00 91.88 88 ASP A C 1
ATOM 666 O O . ASP A 1 88 ? 25.563 9.934 -14.119 1.00 91.88 88 ASP A O 1
ATOM 670 N N . LEU A 1 89 ? 24.369 9.296 -12.332 1.00 89.56 89 LEU A N 1
ATOM 671 C CA . LEU A 1 89 ? 25.489 8.631 -11.658 1.00 89.56 89 LEU A CA 1
ATOM 672 C C . LEU A 1 89 ? 25.830 7.275 -12.288 1.00 89.56 89 LEU A C 1
ATOM 674 O O . LEU A 1 89 ? 26.977 6.841 -12.171 1.00 89.56 89 LEU A O 1
ATOM 678 N N . PHE A 1 90 ? 24.898 6.622 -12.991 1.00 89.94 90 PHE A N 1
ATOM 679 C CA . PHE A 1 90 ? 25.193 5.369 -13.700 1.00 89.94 90 PHE A CA 1
ATOM 680 C C . PHE A 1 90 ? 26.147 5.561 -14.878 1.00 89.94 90 PHE A C 1
ATOM 682 O O . PHE A 1 90 ? 26.832 4.620 -15.263 1.00 89.94 90 PHE A O 1
ATOM 689 N N . ASN A 1 91 ? 26.221 6.772 -15.429 1.00 92.62 91 ASN A N 1
ATOM 690 C CA . ASN A 1 91 ? 27.163 7.099 -16.497 1.00 92.62 91 ASN A CA 1
ATOM 691 C C . ASN A 1 91 ? 28.548 7.501 -15.962 1.00 92.62 91 ASN A C 1
ATOM 693 O O . ASN A 1 91 ? 29.435 7.833 -16.746 1.00 92.62 91 ASN A O 1
ATOM 697 N N . SER A 1 92 ? 28.749 7.502 -14.639 1.00 91.94 92 SER A N 1
ATOM 698 C CA . SER A 1 92 ? 30.045 7.813 -14.035 1.00 91.94 92 SER A CA 1
ATOM 699 C C . SER A 1 92 ? 30.922 6.562 -13.919 1.00 91.94 92 SER A C 1
ATOM 701 O O . SER A 1 92 ? 30.452 5.514 -13.490 1.00 91.94 92 SER A O 1
ATOM 703 N N . ASP A 1 93 ? 32.225 6.675 -14.199 1.00 95.19 93 ASP A N 1
ATOM 704 C CA . ASP A 1 93 ? 33.212 5.585 -14.030 1.00 95.19 93 ASP A CA 1
ATOM 705 C C . ASP A 1 93 ? 33.542 5.282 -12.547 1.00 95.19 93 ASP A C 1
ATOM 707 O O . ASP A 1 93 ? 34.629 4.814 -12.193 1.00 95.19 93 ASP A O 1
ATOM 711 N N . ASN A 1 94 ? 32.622 5.581 -11.625 1.00 94.50 94 ASN A N 1
ATOM 712 C CA . ASN A 1 94 ? 32.852 5.449 -10.196 1.00 94.50 94 ASN A CA 1
ATOM 713 C C . ASN A 1 94 ? 32.521 4.032 -9.704 1.00 94.50 94 ASN A C 1
ATOM 715 O O . ASN A 1 94 ? 31.413 3.743 -9.250 1.00 94.50 94 ASN A O 1
ATOM 719 N N . TYR A 1 95 ? 33.521 3.149 -9.719 1.00 94.06 95 TYR A N 1
ATOM 720 C CA . TYR A 1 95 ? 33.403 1.778 -9.204 1.00 94.06 95 TYR A CA 1
ATOM 721 C C . TYR A 1 95 ? 32.886 1.693 -7.758 1.00 94.06 95 TYR A C 1
ATOM 723 O O . TYR A 1 95 ? 32.203 0.729 -7.412 1.00 94.06 95 TYR A O 1
ATOM 731 N N . ALA A 1 96 ? 33.174 2.687 -6.907 1.00 91.31 96 ALA A N 1
ATOM 732 C CA . ALA A 1 96 ? 32.694 2.690 -5.526 1.00 91.31 96 ALA A CA 1
ATOM 733 C C . ALA A 1 96 ? 31.169 2.865 -5.453 1.00 91.31 96 ALA A C 1
ATOM 735 O O . ALA A 1 96 ? 30.519 2.206 -4.641 1.00 91.31 96 ALA A O 1
ATOM 736 N N . PHE A 1 97 ? 30.594 3.692 -6.334 1.00 90.81 97 PHE A N 1
ATOM 737 C CA . PHE A 1 97 ? 29.145 3.860 -6.444 1.00 90.81 97 PHE A CA 1
ATOM 738 C C . PHE A 1 97 ? 28.467 2.546 -6.849 1.00 90.81 97 PHE A C 1
ATOM 740 O O . PHE A 1 97 ? 27.547 2.099 -6.166 1.00 90.81 97 PHE A O 1
ATOM 747 N N . PHE A 1 98 ? 28.974 1.867 -7.884 1.00 93.75 98 PHE A N 1
ATOM 748 C CA . PHE A 1 98 ? 28.432 0.571 -8.307 1.00 93.75 98 PHE A CA 1
ATOM 749 C C . PHE A 1 98 ? 28.540 -0.501 -7.218 1.00 93.75 98 PHE A C 1
ATOM 751 O O . PHE A 1 98 ? 27.593 -1.259 -7.010 1.00 93.75 98 PHE A O 1
ATOM 758 N N . LEU A 1 99 ? 29.657 -0.556 -6.484 1.00 93.88 99 LEU A N 1
ATOM 759 C CA . LEU A 1 99 ? 29.821 -1.500 -5.377 1.00 93.88 99 LEU A CA 1
ATOM 760 C C . LEU A 1 99 ? 28.793 -1.246 -4.263 1.00 93.88 99 LEU A C 1
ATOM 762 O O . LEU A 1 99 ? 28.155 -2.187 -3.791 1.00 93.88 99 LEU A O 1
ATOM 766 N N . LEU A 1 100 ? 28.595 0.015 -3.869 1.00 90.81 100 LEU A N 1
ATOM 767 C CA . LEU A 1 100 ? 27.582 0.392 -2.876 1.00 90.81 100 LEU A CA 1
ATOM 768 C C . LEU A 1 100 ? 26.172 0.093 -3.353 1.00 90.81 100 LEU A C 1
ATOM 770 O O . LEU A 1 100 ? 25.355 -0.371 -2.565 1.00 90.81 100 LEU A O 1
ATOM 774 N N . MET A 1 101 ? 25.899 0.315 -4.633 1.00 92.44 101 MET A N 1
ATOM 775 C CA . MET A 1 101 ? 24.619 0.002 -5.241 1.00 92.44 101 MET A CA 1
ATOM 776 C C . MET A 1 101 ? 24.321 -1.501 -5.190 1.00 92.44 101 MET A C 1
ATOM 778 O O . MET A 1 101 ? 23.221 -1.891 -4.805 1.00 92.44 101 MET A O 1
ATOM 782 N N . ILE A 1 102 ? 25.303 -2.352 -5.510 1.00 94.12 102 ILE A N 1
ATOM 783 C CA . ILE A 1 102 ? 25.171 -3.814 -5.409 1.00 94.12 102 ILE A CA 1
ATOM 784 C C . ILE A 1 102 ? 24.923 -4.225 -3.955 1.00 94.12 102 ILE A C 1
ATOM 786 O O . ILE A 1 102 ? 23.990 -4.979 -3.682 1.00 94.12 102 ILE A O 1
ATOM 790 N N . ILE A 1 103 ? 25.720 -3.709 -3.012 1.00 93.06 103 ILE A N 1
ATOM 791 C CA . ILE A 1 103 ? 25.554 -3.997 -1.580 1.00 93.06 103 ILE A CA 1
ATOM 792 C C . ILE A 1 103 ? 24.165 -3.562 -1.109 1.00 93.06 103 ILE A C 1
ATOM 794 O O . ILE A 1 103 ? 23.473 -4.332 -0.446 1.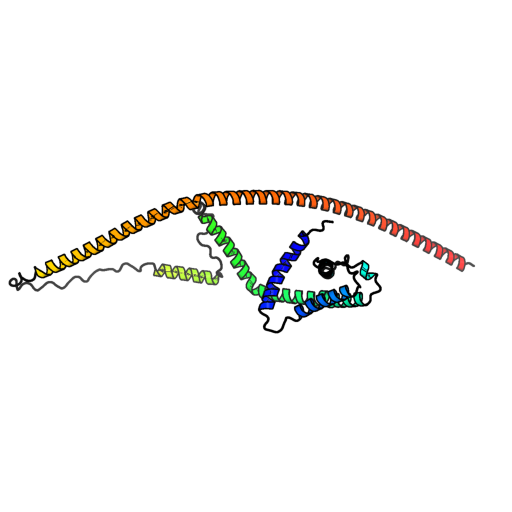00 93.06 103 ILE A O 1
ATOM 798 N N . TYR A 1 104 ? 23.732 -2.361 -1.484 1.00 92.06 104 TYR A N 1
ATOM 799 C CA . TYR A 1 104 ? 22.415 -1.844 -1.152 1.00 92.06 104 TYR A CA 1
ATOM 800 C C . TYR A 1 104 ? 21.303 -2.722 -1.726 1.00 92.06 104 TYR A C 1
ATOM 802 O O . TYR A 1 104 ? 20.358 -3.045 -1.014 1.00 92.06 104 TYR A O 1
ATOM 810 N N . PHE A 1 105 ? 21.406 -3.146 -2.986 1.00 92.00 105 PHE A N 1
ATOM 811 C CA . PHE A 1 105 ? 20.391 -3.988 -3.614 1.00 92.00 105 PHE A CA 1
ATOM 812 C C . PHE A 1 105 ? 20.287 -5.357 -2.929 1.00 92.00 105 PHE A C 1
ATOM 814 O O . PHE A 1 105 ? 19.187 -5.843 -2.667 1.00 92.00 105 PHE A O 1
ATOM 821 N N . VAL A 1 106 ? 21.422 -5.957 -2.562 1.00 92.06 106 VAL A N 1
ATOM 822 C CA . VAL A 1 106 ? 21.448 -7.225 -1.821 1.00 92.06 106 VAL A CA 1
ATOM 823 C C . VAL A 1 106 ? 20.870 -7.052 -0.414 1.00 92.06 106 VAL A C 1
ATOM 825 O O . VAL A 1 106 ? 20.023 -7.836 0.005 1.00 92.06 106 VAL A O 1
ATOM 828 N N . VAL A 1 107 ? 21.280 -6.023 0.326 1.00 90.50 107 VAL A N 1
ATOM 829 C CA . VAL A 1 107 ? 20.808 -5.820 1.703 1.00 90.50 107 VAL A CA 1
ATOM 830 C C . VAL A 1 107 ? 19.345 -5.383 1.723 1.00 90.50 107 VAL A C 1
ATOM 832 O O . VAL A 1 107 ? 18.516 -6.025 2.359 1.00 90.50 107 VAL A O 1
ATOM 835 N N . THR A 1 108 ? 18.992 -4.323 1.008 1.00 89.00 108 THR A N 1
ATOM 836 C CA . THR A 1 108 ? 17.643 -3.752 1.049 1.00 89.00 108 THR A CA 1
ATOM 837 C C . THR A 1 108 ? 16.657 -4.576 0.231 1.00 89.00 108 THR A C 1
ATOM 839 O O . THR A 1 108 ? 15.596 -4.940 0.732 1.00 89.00 108 THR A O 1
ATOM 842 N N . GLY A 1 109 ? 17.001 -4.901 -1.016 1.00 85.12 109 GLY A N 1
ATOM 843 C CA . GLY A 1 109 ? 16.106 -5.618 -1.921 1.00 85.12 109 GLY A CA 1
ATOM 844 C C . GLY A 1 109 ? 15.955 -7.091 -1.556 1.00 85.12 109 GLY A C 1
ATOM 845 O O . GLY A 1 109 ? 14.838 -7.590 -1.475 1.00 85.12 109 GLY A O 1
ATOM 846 N N . ILE A 1 110 ? 17.064 -7.792 -1.300 1.00 88.94 110 ILE A N 1
ATOM 847 C CA . ILE A 1 110 ? 17.018 -9.238 -1.041 1.00 88.94 110 ILE A CA 1
ATOM 848 C C . ILE A 1 110 ? 16.804 -9.531 0.446 1.00 88.94 110 ILE A C 1
ATOM 850 O O . ILE A 1 110 ? 15.925 -10.322 0.776 1.00 88.94 110 ILE A O 1
ATOM 854 N N . LEU A 1 111 ? 17.571 -8.935 1.365 1.00 92.88 111 LEU A N 1
ATOM 855 C CA . LEU A 1 111 ? 17.451 -9.293 2.787 1.00 92.88 111 LEU A CA 1
ATOM 856 C C . LEU A 1 111 ? 16.244 -8.628 3.457 1.00 92.88 111 LEU A C 1
ATOM 858 O O . LEU A 1 111 ? 15.435 -9.331 4.063 1.00 92.88 111 LEU A O 1
ATOM 862 N N . THR A 1 112 ? 16.090 -7.306 3.347 1.00 90.06 112 THR A N 1
ATOM 863 C CA . THR A 1 112 ? 15.041 -6.580 4.084 1.00 90.06 112 THR A CA 1
ATOM 864 C C . THR A 1 112 ? 13.638 -6.956 3.615 1.00 90.06 112 THR A C 1
ATOM 866 O O . THR A 1 112 ? 12.780 -7.205 4.458 1.00 90.06 112 THR A O 1
ATOM 869 N N . VAL A 1 113 ? 13.391 -7.070 2.304 1.00 89.69 113 VAL A N 1
ATOM 870 C CA . VAL A 1 113 ? 12.064 -7.46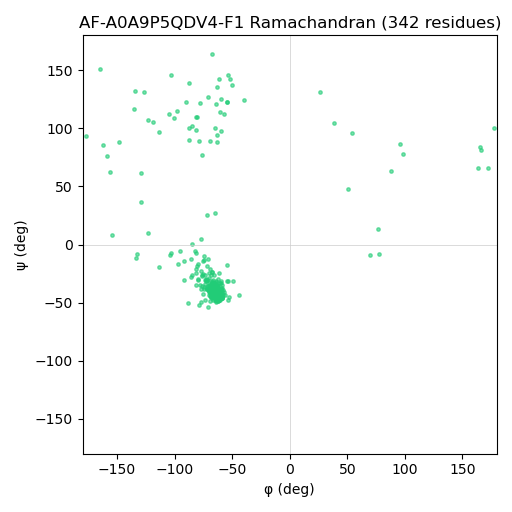7 1.790 1.00 89.69 113 VAL A CA 1
ATOM 871 C C . VAL A 1 113 ? 11.710 -8.897 2.203 1.00 89.69 113 VAL A C 1
ATOM 873 O O . VAL A 1 113 ? 10.606 -9.131 2.692 1.00 89.69 113 VAL A O 1
ATOM 876 N N . ASN A 1 114 ? 12.639 -9.851 2.092 1.00 92.44 114 ASN A N 1
ATOM 877 C CA . ASN A 1 114 ? 12.374 -11.232 2.507 1.00 92.44 114 ASN A CA 1
ATOM 878 C C . ASN A 1 114 ? 12.153 -11.349 4.022 1.00 92.44 114 ASN A C 1
ATOM 880 O O . ASN A 1 114 ? 11.274 -12.092 4.462 1.00 92.44 114 ASN A O 1
ATOM 884 N N . LEU A 1 115 ? 12.905 -10.590 4.826 1.00 95.12 115 LEU A N 1
ATOM 885 C CA . LEU A 1 115 ? 12.696 -10.527 6.270 1.00 95.12 115 LEU A CA 1
ATOM 886 C C . LEU A 1 115 ? 11.337 -9.906 6.613 1.00 95.12 115 LEU A C 1
ATOM 888 O O . LEU A 1 115 ? 10.642 -10.421 7.488 1.00 95.12 115 LEU A O 1
ATOM 892 N N . LEU A 1 116 ? 10.938 -8.845 5.904 1.00 93.25 116 LEU A N 1
ATOM 893 C CA . LEU A 1 116 ? 9.638 -8.202 6.073 1.00 93.25 116 LEU A CA 1
ATOM 894 C C . LEU A 1 116 ? 8.500 -9.172 5.743 1.00 93.25 116 LEU A C 1
ATOM 896 O O . LEU A 1 116 ? 7.571 -9.287 6.533 1.00 93.25 116 LEU A O 1
ATOM 900 N N . ILE A 1 117 ? 8.594 -9.923 4.640 1.00 94.00 117 ILE A N 1
ATOM 901 C CA . ILE A 1 117 ? 7.607 -10.955 4.283 1.00 94.00 117 ILE A CA 1
ATOM 902 C C . ILE A 1 117 ? 7.530 -12.024 5.379 1.00 94.00 117 ILE A C 1
ATOM 904 O O . ILE A 1 117 ? 6.436 -12.383 5.813 1.00 94.00 117 ILE A O 1
ATOM 908 N N . ALA A 1 118 ? 8.672 -12.506 5.876 1.00 97.19 118 ALA A N 1
ATOM 909 C CA . ALA A 1 118 ? 8.700 -13.485 6.960 1.00 97.19 118 ALA A CA 1
ATOM 910 C C . ALA A 1 118 ? 8.049 -12.945 8.247 1.00 97.19 118 ALA A C 1
ATOM 912 O O . ALA A 1 118 ? 7.299 -13.661 8.911 1.00 97.19 118 ALA A O 1
ATOM 913 N N . TRP A 1 119 ? 8.297 -11.678 8.583 1.00 97.12 119 TRP A N 1
ATOM 914 C CA . TRP A 1 119 ? 7.691 -11.008 9.734 1.00 97.12 119 TRP A CA 1
ATOM 915 C C . TRP A 1 119 ? 6.191 -10.781 9.566 1.00 97.12 119 TRP A C 1
ATOM 917 O O . TRP A 1 119 ? 5.439 -11.075 10.491 1.00 97.12 119 TRP A O 1
ATOM 927 N N . VAL A 1 120 ? 5.746 -10.309 8.399 1.00 95.38 120 VAL A N 1
ATOM 928 C CA . VAL A 1 120 ? 4.322 -10.125 8.086 1.00 95.38 120 VAL A CA 1
ATOM 929 C C . VAL A 1 120 ? 3.596 -11.462 8.156 1.00 95.38 120 VAL A C 1
ATOM 931 O O . VAL A 1 120 ? 2.551 -11.534 8.790 1.00 95.38 120 VAL A O 1
ATOM 934 N N . ASN A 1 121 ? 4.173 -12.537 7.616 1.00 96.38 121 ASN A N 1
ATOM 935 C CA . ASN A 1 121 ? 3.594 -13.877 7.722 1.00 96.38 121 ASN A CA 1
ATOM 936 C C . ASN A 1 121 ? 3.535 -14.361 9.177 1.00 96.38 121 ASN A C 1
ATOM 938 O O . ASN A 1 121 ? 2.526 -14.911 9.603 1.00 96.38 121 ASN A O 1
ATOM 942 N N . ALA A 1 122 ? 4.579 -14.126 9.975 1.00 94.81 122 ALA A N 1
ATOM 943 C CA . ALA A 1 122 ? 4.564 -14.478 11.394 1.00 94.81 122 ALA A CA 1
ATOM 944 C C . ALA A 1 122 ? 3.507 -13.681 12.181 1.00 94.81 122 ALA A C 1
ATOM 946 O O . ALA A 1 122 ? 2.824 -14.241 13.039 1.00 94.81 122 ALA A O 1
ATOM 947 N N . ALA A 1 123 ? 3.360 -12.387 11.887 1.00 93.81 123 ALA A N 1
ATOM 948 C CA . ALA A 1 123 ? 2.334 -11.535 12.477 1.00 93.81 123 ALA A CA 1
ATOM 949 C C . ALA A 1 123 ? 0.928 -11.967 12.039 1.00 93.81 123 ALA A C 1
ATOM 951 O O . ALA A 1 123 ? 0.037 -12.057 12.879 1.00 93.81 123 ALA A O 1
ATOM 952 N N . TYR A 1 124 ? 0.751 -12.303 10.760 1.00 94.19 124 TYR A N 1
ATOM 953 C CA . TYR A 1 124 ? -0.503 -12.801 10.206 1.00 94.19 124 TYR A CA 1
ATOM 954 C C . TYR A 1 124 ? -0.916 -14.121 10.858 1.00 94.19 124 TYR A C 1
ATOM 956 O O . TYR A 1 124 ? -2.034 -14.222 11.345 1.00 94.19 124 TYR A O 1
ATOM 964 N N . ASN A 1 125 ? 0.003 -15.081 10.985 1.00 93.62 125 ASN A N 1
ATOM 965 C CA . ASN A 1 125 ? -0.276 -16.374 11.617 1.00 93.62 125 ASN A CA 1
ATOM 966 C C . ASN A 1 125 ? -0.653 -16.228 13.101 1.00 93.62 125 ASN A C 1
ATOM 968 O O . ASN A 1 125 ? -1.537 -16.924 13.585 1.00 93.62 125 ASN A O 1
ATOM 972 N N . ARG A 1 126 ? -0.028 -15.296 13.835 1.00 91.62 126 ARG A N 1
ATOM 973 C CA . ARG A 1 126 ? -0.452 -14.968 15.213 1.00 91.62 126 ARG A CA 1
ATOM 974 C C . ARG A 1 126 ? -1.812 -14.267 15.247 1.00 91.62 126 ARG A C 1
ATOM 976 O O . ARG A 1 126 ? -2.594 -14.462 16.175 1.00 91.62 126 ARG A O 1
ATOM 983 N N . GLY A 1 127 ? -2.082 -13.434 14.245 1.00 91.12 127 GLY A N 1
ATOM 984 C CA . GLY A 1 127 ? -3.372 -12.789 14.048 1.00 91.12 127 GLY A CA 1
ATOM 985 C C . GLY A 1 127 ? -4.479 -13.787 13.715 1.00 91.12 127 GLY A C 1
ATOM 986 O O . GLY A 1 127 ? -5.598 -13.588 14.166 1.00 91.12 127 GLY A O 1
ATOM 987 N N . GLU A 1 128 ? -4.184 -14.877 13.001 1.00 90.81 128 GLU A N 1
ATOM 988 C CA . GLU A 1 128 ? -5.168 -15.863 12.530 1.00 90.81 128 GLU A CA 1
ATOM 989 C C . GLU A 1 128 ? -5.958 -16.525 13.676 1.00 90.81 128 GLU A C 1
ATOM 991 O O . GLU A 1 128 ? -7.156 -16.778 13.551 1.00 90.81 128 GLU A O 1
ATOM 996 N N . GLU A 1 129 ? -5.333 -16.717 14.836 1.00 85.62 129 GLU A N 1
ATOM 997 C CA . GLU A 1 129 ? -6.012 -17.280 16.010 1.00 85.62 129 GLU A CA 1
ATOM 998 C C . GLU A 1 129 ? -6.930 -16.265 16.715 1.00 85.62 129 GLU A C 1
ATOM 1000 O O . GLU A 1 129 ? -7.905 -16.646 17.363 1.00 85.62 129 GLU A O 1
ATOM 1005 N N . THR A 1 130 ? -6.647 -14.963 16.589 1.00 86.62 130 THR A N 1
ATOM 1006 C CA . THR A 1 130 ? -7.270 -13.904 17.407 1.00 86.62 130 THR A CA 1
ATOM 1007 C C . THR A 1 130 ? -8.161 -12.943 16.621 1.00 86.62 130 THR A C 1
ATOM 1009 O O . THR A 1 130 ? -9.03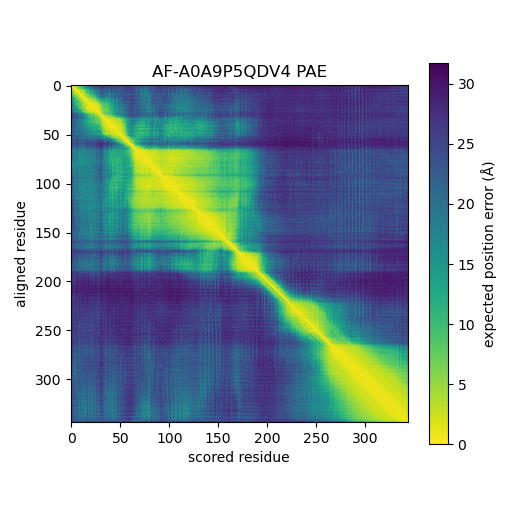3 -12.301 17.211 1.00 86.62 130 THR A O 1
ATOM 1012 N N . TRP A 1 131 ? -8.019 -12.853 15.295 1.00 89.31 131 TRP A N 1
ATOM 1013 C CA . TRP A 1 131 ? -8.745 -11.872 14.478 1.00 89.31 131 TRP A CA 1
ATOM 1014 C C . TRP A 1 131 ? -10.254 -12.056 14.561 1.00 89.31 131 TRP A C 1
ATOM 1016 O O . TRP A 1 131 ? -10.978 -11.067 14.520 1.00 89.31 131 TRP A O 1
ATOM 1026 N N . HIS A 1 132 ? -10.743 -13.291 14.713 1.00 87.00 132 HIS A N 1
ATOM 1027 C CA . HIS A 1 132 ? -12.176 -13.537 14.827 1.00 87.00 132 HIS A CA 1
ATOM 1028 C C . HIS A 1 132 ? -12.750 -12.906 16.101 1.00 87.00 132 HIS A C 1
ATOM 1030 O O . HIS A 1 132 ? -13.811 -12.287 16.053 1.00 87.00 132 HIS A O 1
ATOM 1036 N N . GLN A 1 133 ? -12.020 -12.991 17.220 1.00 86.81 133 GLN A N 1
ATOM 1037 C CA . GLN A 1 133 ? -12.409 -12.355 18.480 1.00 86.81 133 GLN A CA 1
ATOM 1038 C C . GLN A 1 133 ? -12.340 -10.830 18.374 1.00 86.81 133 GLN A C 1
ATOM 1040 O O . GLN A 1 133 ? -13.304 -10.159 18.727 1.00 86.81 133 GLN A O 1
ATOM 1045 N N . VAL A 1 134 ? -11.252 -10.286 17.818 1.00 88.12 134 VAL A N 1
ATOM 1046 C CA . VAL A 1 134 ? -11.080 -8.832 17.637 1.00 88.12 134 VAL A CA 1
ATOM 1047 C C . VAL A 1 134 ? -12.140 -8.254 16.694 1.00 88.12 134 VAL A C 1
ATOM 1049 O O . VAL A 1 134 ? -12.698 -7.184 16.948 1.00 88.12 134 VAL A O 1
ATOM 1052 N N . TRP A 1 135 ? -12.458 -8.962 15.610 1.00 91.75 135 TRP A N 1
ATOM 1053 C CA . TRP A 1 135 ? -13.514 -8.583 14.674 1.00 91.75 135 TRP A CA 1
ATOM 1054 C C . TRP A 1 135 ? -14.886 -8.595 15.347 1.00 91.75 135 TRP A C 1
ATOM 1056 O O . TRP A 1 135 ? -15.660 -7.650 15.186 1.00 91.75 135 TRP A O 1
ATOM 1066 N N . LEU A 1 136 ? -15.178 -9.636 16.128 1.00 86.69 136 LEU A N 1
ATOM 1067 C CA . LEU A 1 136 ? -16.442 -9.763 16.844 1.00 86.69 136 LEU A CA 1
ATOM 1068 C C . LEU A 1 136 ? -16.592 -8.675 17.915 1.00 86.69 136 LEU A C 1
ATOM 1070 O O . LEU A 1 136 ? -17.637 -8.035 17.979 1.00 86.69 136 LEU A O 1
ATOM 1074 N N . GLU A 1 137 ? -15.539 -8.403 18.689 1.00 87.31 137 GLU A N 1
ATOM 1075 C CA . GLU A 1 137 ? -15.499 -7.309 19.665 1.00 87.31 137 GLU A CA 1
ATOM 1076 C C . GLU A 1 137 ? -15.716 -5.949 18.988 1.00 87.31 137 GLU A C 1
ATOM 1078 O O . GLU A 1 137 ? -16.524 -5.143 19.448 1.00 87.31 137 GLU A O 1
ATOM 1083 N N . SER A 1 138 ? -15.055 -5.707 17.851 1.00 90.69 138 SER A N 1
ATOM 1084 C CA . SER A 1 138 ? -15.218 -4.466 17.084 1.00 90.69 138 SER A CA 1
ATOM 1085 C C . SER A 1 138 ? -16.659 -4.290 16.602 1.00 90.69 138 SER A C 1
ATOM 1087 O O . SER A 1 138 ? -17.231 -3.207 16.726 1.00 90.69 138 SER A O 1
ATOM 1089 N N . ARG A 1 139 ? -17.285 -5.365 16.104 1.00 89.44 139 ARG A N 1
ATOM 1090 C CA . ARG A 1 139 ? -18.702 -5.346 15.716 1.00 89.44 139 ARG A CA 1
ATOM 1091 C C . ARG A 1 139 ? -19.620 -5.106 16.907 1.00 89.44 139 ARG A C 1
ATOM 1093 O O . ARG A 1 139 ? -20.582 -4.356 16.767 1.00 89.44 139 ARG A O 1
ATOM 1100 N N . LEU A 1 140 ? -19.322 -5.706 18.056 1.00 85.81 140 LEU A N 1
ATOM 1101 C CA . LEU A 1 140 ? -20.099 -5.538 19.280 1.00 85.81 140 LEU A CA 1
ATOM 1102 C C . LEU A 1 140 ? -20.088 -4.080 19.734 1.00 85.81 140 LEU A C 1
ATOM 1104 O O . LEU A 1 140 ? -21.154 -3.515 19.943 1.00 85.81 140 LEU A O 1
ATOM 1108 N N . ARG A 1 141 ? -18.916 -3.435 19.758 1.00 83.50 141 ARG A N 1
ATOM 1109 C CA . ARG A 1 141 ? -18.807 -2.003 20.076 1.00 83.50 141 ARG A CA 1
ATOM 1110 C C . ARG A 1 141 ? -19.608 -1.126 19.115 1.00 83.50 141 ARG A C 1
ATOM 1112 O O . ARG A 1 141 ? -20.208 -0.143 19.546 1.00 83.50 141 ARG A O 1
ATOM 1119 N N . CYS A 1 142 ? -19.653 -1.461 17.822 1.00 88.62 142 CYS A N 1
ATOM 1120 C CA . CYS A 1 142 ? -20.492 -0.733 16.865 1.00 88.62 142 CYS A CA 1
ATOM 1121 C C . CYS A 1 142 ? -21.983 -0.864 17.191 1.00 88.62 142 CYS A C 1
ATOM 1123 O O . CYS A 1 142 ? -22.697 0.137 17.139 1.00 88.62 142 CYS A O 1
ATOM 1125 N N . VAL A 1 143 ? -22.452 -2.070 17.532 1.00 85.81 143 VAL A N 1
ATOM 1126 C CA . VAL A 1 143 ? -23.858 -2.271 17.901 1.00 85.81 143 VAL A CA 1
ATOM 1127 C C . VAL A 1 143 ? -24.172 -1.591 19.228 1.00 85.81 143 VAL A C 1
ATOM 1129 O O . VAL A 1 143 ? -25.154 -0.868 19.291 1.00 85.81 143 VAL A O 1
ATOM 1132 N N . GLU A 1 144 ? -23.317 -1.725 20.240 1.00 86.44 144 GLU A N 1
ATOM 1133 C CA . GLU A 1 144 ? -23.452 -1.036 21.529 1.00 86.44 144 GLU A CA 1
ATOM 1134 C C . GLU A 1 144 ? -23.530 0.485 21.346 1.00 86.44 144 GLU A C 1
ATOM 1136 O O . GLU A 1 144 ? -24.379 1.152 21.931 1.00 86.44 144 GLU A O 1
ATOM 1141 N N . THR A 1 145 ? -22.685 1.049 20.480 1.00 88.69 145 THR A N 1
ATOM 1142 C CA . THR A 1 145 ? -22.710 2.485 20.179 1.00 88.69 145 THR A CA 1
ATOM 1143 C C . THR A 1 145 ? -24.012 2.882 19.481 1.00 88.69 145 THR A C 1
ATOM 1145 O O . THR A 1 145 ? -24.634 3.873 19.861 1.00 88.69 145 THR A O 1
ATOM 1148 N N . ALA A 1 146 ? -24.455 2.111 18.483 1.00 86.25 146 ALA A N 1
ATOM 1149 C CA . ALA A 1 146 ? -25.718 2.361 17.788 1.00 86.25 146 ALA A CA 1
ATOM 1150 C C . ALA A 1 146 ? -26.923 2.235 18.735 1.00 86.25 146 ALA A C 1
ATOM 1152 O O . ALA A 1 146 ? -27.852 3.043 18.689 1.00 86.25 146 ALA A O 1
ATOM 1153 N N . GLU A 1 147 ? -26.876 1.256 19.633 1.00 84.06 147 GLU A N 1
ATOM 1154 C CA . GLU A 1 147 ? -27.875 1.028 20.661 1.00 84.06 147 GLU A CA 1
ATOM 1155 C C . GLU A 1 147 ? -27.920 2.196 21.652 1.00 84.06 147 GLU A C 1
ATOM 1157 O O . GLU A 1 147 ? -28.994 2.743 21.900 1.00 84.06 147 GLU A O 1
ATOM 1162 N N . ASN A 1 148 ? -26.770 2.647 22.151 1.00 85.69 148 ASN A N 1
ATOM 1163 C CA . ASN A 1 148 ? -26.677 3.812 23.028 1.00 85.69 148 ASN A CA 1
ATOM 1164 C C . ASN A 1 148 ? -27.264 5.066 22.373 1.00 85.69 148 ASN A C 1
ATOM 1166 O O . ASN A 1 148 ? -28.013 5.795 23.016 1.00 85.69 148 ASN A O 1
ATOM 1170 N N . ILE A 1 149 ? -27.010 5.284 21.080 1.00 87.00 149 ILE A N 1
ATOM 1171 C CA . ILE A 1 149 ? -27.592 6.406 20.331 1.00 87.00 149 ILE A CA 1
ATOM 1172 C C . ILE A 1 149 ? -29.120 6.271 20.221 1.00 87.00 149 ILE A C 1
ATOM 1174 O O . ILE A 1 149 ? -29.834 7.262 20.370 1.00 87.00 149 ILE A O 1
ATOM 1178 N N . SER A 1 150 ? -29.634 5.053 20.019 1.00 85.50 150 SER A N 1
ATOM 1179 C CA . SER A 1 150 ? -31.076 4.785 19.902 1.00 85.50 150 SER A CA 1
ATOM 1180 C C . SER A 1 150 ? -31.882 5.195 21.141 1.00 85.50 150 SER A C 1
ATOM 1182 O O . SER A 1 150 ? -33.029 5.616 21.002 1.00 85.50 150 SER A O 1
ATOM 1184 N N . TYR A 1 151 ? -31.287 5.128 22.340 1.00 80.69 151 TYR A N 1
ATOM 1185 C CA . TYR A 1 151 ? -31.960 5.513 23.586 1.00 80.69 151 TYR A CA 1
ATOM 1186 C C . TYR A 1 151 ? -32.241 7.017 23.673 1.00 80.69 151 TYR A C 1
ATOM 1188 O O . TYR A 1 151 ? -33.157 7.427 24.383 1.00 80.69 151 TYR A O 1
ATOM 1196 N N . PHE A 1 152 ? -31.489 7.844 22.944 1.00 88.44 152 PHE A N 1
ATOM 1197 C CA . PHE A 1 152 ? -31.686 9.293 22.937 1.00 88.44 152 PHE A CA 1
ATOM 1198 C C . PHE A 1 152 ? -32.803 9.749 21.987 1.00 88.44 152 PHE A C 1
ATOM 1200 O O . PHE A 1 152 ? -33.143 10.932 21.979 1.00 88.44 152 PHE A O 1
ATOM 1207 N N . ILE A 1 153 ? -33.387 8.842 21.194 1.00 87.94 153 ILE A N 1
ATOM 1208 C CA . ILE A 1 153 ? -34.434 9.171 20.222 1.00 87.94 153 ILE A CA 1
ATOM 1209 C C . ILE A 1 153 ? -35.810 8.806 20.815 1.00 87.94 153 ILE A C 1
ATOM 1211 O O . ILE A 1 153 ? -36.131 7.619 20.935 1.00 87.94 153 ILE A O 1
ATOM 1215 N N . PRO A 1 154 ? -36.653 9.791 21.183 1.00 89.81 154 PRO A N 1
ATOM 1216 C CA . PRO A 1 154 ? -37.958 9.517 21.783 1.00 89.81 154 PRO A CA 1
ATOM 1217 C C . PRO A 1 154 ? -38.877 8.760 20.809 1.00 89.81 154 PRO A C 1
ATOM 1219 O O . PRO A 1 154 ? -38.950 9.095 19.628 1.00 89.81 154 PRO A O 1
ATOM 1222 N N . GLY A 1 155 ? -39.571 7.727 21.304 1.00 86.12 155 GLY A N 1
ATOM 1223 C CA . GLY A 1 155 ? -40.494 6.884 20.526 1.00 86.12 155 GLY A CA 1
ATOM 1224 C C . GLY A 1 155 ? -39.831 5.834 19.620 1.00 86.12 155 GLY A C 1
ATOM 1225 O O . GLY A 1 155 ? -40.512 4.960 19.084 1.00 86.12 155 GLY A O 1
ATOM 1226 N N . PHE A 1 156 ? -38.504 5.857 19.469 1.00 84.25 156 PHE A N 1
ATOM 1227 C CA . PHE A 1 156 ? -37.792 4.946 18.567 1.00 84.25 156 PHE A CA 1
ATOM 1228 C C . PHE A 1 156 ? -37.757 3.494 19.068 1.00 84.25 156 PHE A C 1
ATOM 1230 O O . PHE A 1 156 ? -37.791 2.564 18.271 1.00 84.25 156 PHE A O 1
ATOM 1237 N N . ARG A 1 157 ? -37.757 3.282 20.391 1.00 79.00 157 ARG A N 1
ATOM 1238 C CA . ARG A 1 157 ? -37.853 1.938 20.994 1.00 79.00 157 ARG A CA 1
ATOM 1239 C C . ARG A 1 157 ? -39.276 1.422 21.178 1.00 79.00 157 ARG A C 1
ATOM 1241 O O . ARG A 1 157 ? -39.462 0.244 21.457 1.00 79.00 157 ARG A O 1
ATOM 1248 N N . GLU A 1 158 ? -40.278 2.280 21.026 1.00 83.06 158 GLU A N 1
ATOM 1249 C CA . GLU A 1 158 ? -41.685 1.900 21.205 1.00 83.06 158 GLU A CA 1
ATOM 1250 C C . GLU A 1 158 ? -42.248 1.184 19.967 1.00 83.06 158 GLU A C 1
ATOM 1252 O O . GLU A 1 158 ? -43.263 0.493 20.044 1.00 83.06 158 GLU A O 1
ATOM 1257 N N . THR A 1 159 ? -41.570 1.292 18.820 1.00 82.56 159 THR A N 1
ATOM 1258 C CA . THR A 1 159 ? -41.905 0.546 17.602 1.00 82.56 159 THR A CA 1
ATOM 1259 C C . THR A 1 159 ? -41.375 -0.888 17.712 1.00 82.56 159 THR A C 1
ATOM 1261 O O . THR A 1 159 ? -40.254 -1.205 17.317 1.00 82.56 159 THR A O 1
ATOM 1264 N N . SER A 1 160 ? -42.214 -1.766 18.267 1.00 60.22 160 SER A N 1
ATOM 1265 C CA . SER A 1 160 ? -41.935 -3.142 18.722 1.00 60.22 160 SER A CA 1
ATOM 1266 C C . SER A 1 160 ? -41.543 -4.181 17.651 1.00 60.22 160 SER A C 1
ATOM 1268 O O . SER A 1 160 ? -41.749 -5.375 17.836 1.00 60.22 160 SER A O 1
ATOM 1270 N N . GLY A 1 161 ? -40.951 -3.771 16.529 1.00 78.69 161 GLY A N 1
ATOM 1271 C CA . GLY A 1 161 ? -40.495 -4.693 15.480 1.00 78.69 161 GLY A CA 1
ATOM 1272 C C . GLY A 1 161 ? -39.083 -4.449 14.962 1.00 78.69 161 GLY A C 1
ATOM 1273 O O . GLY A 1 161 ? -38.600 -5.236 14.153 1.00 78.69 161 GLY A O 1
ATOM 1274 N N . TRP A 1 162 ? -38.433 -3.352 15.358 1.00 75.31 162 TRP A N 1
ATOM 1275 C CA . TRP A 1 162 ? -37.148 -2.947 14.771 1.00 75.31 162 TRP A CA 1
ATOM 1276 C C . TRP A 1 162 ? -35.947 -3.388 15.610 1.00 75.31 162 TRP A C 1
ATOM 1278 O O . TRP A 1 162 ? -34.830 -3.438 15.097 1.00 75.31 162 TRP A O 1
ATOM 1288 N N . PHE A 1 163 ? -36.182 -3.752 16.873 1.00 73.75 163 PHE A N 1
ATOM 1289 C CA . PHE A 1 163 ? -35.154 -4.186 17.811 1.00 73.75 163 PHE A CA 1
ATOM 1290 C C . PHE A 1 163 ? -35.521 -5.544 18.413 1.00 73.75 163 PHE A C 1
ATOM 1292 O O . PHE A 1 163 ? -36.655 -5.715 18.864 1.00 73.75 163 PHE A O 1
ATOM 1299 N N . PRO A 1 164 ? -34.594 -6.516 18.426 1.00 70.94 164 PRO A N 1
ATOM 1300 C CA . PRO A 1 164 ? -34.766 -7.740 19.199 1.00 70.94 164 PRO A CA 1
ATOM 1301 C C . PRO A 1 164 ? -34.887 -7.410 20.693 1.00 70.94 164 PRO A C 1
ATOM 1303 O O . PRO A 1 164 ? -34.169 -6.540 21.182 1.00 70.94 164 PRO A O 1
ATOM 1306 N N . GLU A 1 165 ? -35.748 -8.128 21.421 1.00 68.38 165 GLU A N 1
ATOM 1307 C CA . GLU A 1 165 ? -35.858 -8.002 22.887 1.00 68.38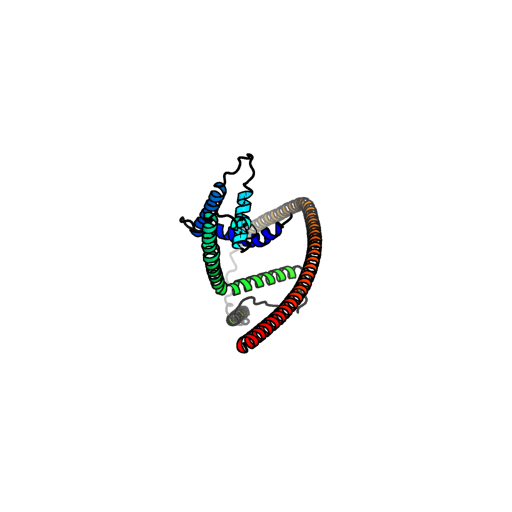 165 GLU A CA 1
ATOM 1308 C C . GLU A 1 165 ? -34.568 -8.441 23.597 1.00 68.38 165 GLU A C 1
ATOM 1310 O O . GLU A 1 165 ? -34.187 -7.874 24.617 1.00 68.38 165 GLU A O 1
ATOM 1315 N N . GLU A 1 166 ? -33.866 -9.419 23.021 1.00 68.31 166 GLU A N 1
ATOM 1316 C CA . GLU A 1 166 ? -32.601 -9.939 23.527 1.00 68.31 166 GLU A CA 1
ATOM 1317 C C . GLU A 1 166 ? -31.601 -10.073 22.380 1.00 68.31 166 GLU A C 1
ATOM 1319 O O . GLU A 1 166 ? -31.903 -10.651 21.331 1.00 68.31 166 GLU A O 1
ATOM 1324 N N . ILE A 1 167 ? -30.383 -9.572 22.586 1.00 65.00 167 ILE A N 1
ATOM 1325 C CA . ILE A 1 167 ? -29.295 -9.727 21.625 1.00 65.00 167 ILE A CA 1
ATOM 1326 C C . ILE A 1 167 ? -28.163 -10.493 22.311 1.00 65.00 167 ILE A C 1
ATOM 1328 O O . ILE A 1 167 ? -27.455 -9.979 23.174 1.00 65.00 167 ILE A O 1
ATOM 1332 N N . TYR A 1 168 ? -28.011 -11.765 21.941 1.00 61.25 168 TYR A N 1
ATOM 1333 C CA . TYR A 1 168 ? -26.934 -12.624 22.431 1.00 61.25 168 TYR A CA 1
ATOM 1334 C C . TYR A 1 168 ? -25.695 -12.401 21.571 1.00 61.25 168 TYR A C 1
ATOM 1336 O O . TYR A 1 168 ? -25.614 -12.899 20.449 1.00 61.25 168 TYR A O 1
ATOM 1344 N N . TYR A 1 169 ? -24.735 -11.630 22.075 1.00 59.22 169 TYR A N 1
ATOM 1345 C CA . TYR A 1 169 ? -23.690 -11.105 21.202 1.00 59.22 169 TYR A CA 1
ATOM 1346 C C . TYR A 1 169 ? -22.527 -12.055 20.880 1.00 59.22 169 TYR A C 1
ATOM 1348 O O . TYR A 1 169 ? -21.875 -11.831 19.865 1.00 59.22 169 TYR A O 1
ATOM 1356 N N . THR A 1 170 ? -22.235 -13.106 21.657 1.00 57.78 170 THR A N 1
ATOM 1357 C CA . THR A 1 170 ? -20.979 -13.870 21.432 1.00 57.78 170 THR A CA 1
ATOM 1358 C C . THR A 1 170 ? -20.969 -15.331 21.881 1.00 57.78 170 THR A C 1
ATOM 1360 O O . THR A 1 170 ? -19.921 -15.972 21.853 1.00 57.78 170 THR A O 1
ATOM 1363 N N . VAL A 1 171 ? -22.095 -15.906 22.291 1.00 57.88 171 VAL A N 1
ATOM 1364 C CA . VAL A 1 171 ? -22.063 -17.222 22.938 1.00 57.88 171 VAL A CA 1
ATOM 1365 C C . VAL A 1 171 ? -22.198 -18.338 21.886 1.00 57.88 171 VAL A C 1
ATOM 1367 O O . VAL A 1 171 ? -23.193 -18.357 21.159 1.00 57.88 171 VAL A O 1
ATOM 1370 N N . PRO A 1 172 ? -21.246 -19.291 21.770 1.00 69.88 172 PRO A N 1
ATOM 1371 C CA . PRO A 1 172 ? -21.408 -20.465 20.913 1.00 69.88 172 PRO A CA 1
ATOM 1372 C C . PRO A 1 172 ? -22.734 -21.167 21.223 1.00 69.88 172 PRO A C 1
ATOM 1374 O O . PRO A 1 172 ? -23.099 -21.285 22.389 1.00 69.88 172 PRO A O 1
ATOM 1377 N N . GLN A 1 173 ? -23.443 -21.704 20.223 1.00 66.44 173 GLN A N 1
ATOM 1378 C CA . GLN A 1 173 ? -24.798 -22.265 20.406 1.00 66.44 173 GLN A CA 1
ATOM 1379 C C . GLN A 1 173 ? -24.921 -23.257 21.584 1.00 66.44 173 GLN A C 1
ATOM 1381 O O . GLN A 1 173 ? -25.957 -23.346 22.240 1.00 66.44 173 GLN A O 1
ATOM 1386 N N . LYS A 1 174 ? -23.841 -23.994 21.881 1.00 75.00 174 LYS A N 1
ATOM 1387 C CA . LYS A 1 174 ? -23.759 -24.924 23.019 1.00 75.00 174 LYS A CA 1
ATOM 1388 C C . LYS A 1 174 ? -23.804 -24.231 24.383 1.00 75.00 174 LYS A C 1
ATOM 1390 O O . LYS A 1 174 ? -24.337 -24.796 25.332 1.00 75.00 174 LYS A O 1
ATOM 1395 N N . GLU A 1 175 ? -23.242 -23.037 24.491 1.00 79.12 175 GLU A N 1
ATOM 1396 C CA . GLU A 1 175 ? -23.270 -22.223 25.701 1.00 79.12 175 GLU A CA 1
ATOM 1397 C C . GLU A 1 175 ? -24.552 -21.387 25.798 1.00 79.12 175 GLU A C 1
ATOM 1399 O O . GLU A 1 175 ? -25.015 -21.158 26.910 1.00 79.12 175 GLU A O 1
ATOM 1404 N N . ILE A 1 176 ? -25.208 -21.046 24.678 1.00 77.56 176 ILE A N 1
ATOM 1405 C CA . ILE A 1 176 ? -26.534 -20.394 24.698 1.00 77.56 176 ILE A CA 1
ATOM 1406 C C . ILE A 1 176 ? -27.530 -21.272 25.454 1.00 77.56 176 ILE A C 1
ATOM 1408 O O . ILE A 1 176 ? -28.268 -20.787 26.304 1.00 77.56 176 ILE A O 1
ATOM 1412 N N . ASN A 1 177 ? -27.510 -22.582 25.204 1.00 83.00 177 ASN A N 1
ATOM 1413 C CA . ASN A 1 177 ? -28.384 -23.519 25.907 1.00 83.00 177 ASN A CA 1
ATOM 1414 C C . ASN A 1 177 ? -28.046 -23.627 27.401 1.00 83.00 177 ASN A C 1
ATOM 1416 O O . ASN A 1 177 ? -28.942 -23.856 28.207 1.00 83.00 177 ASN A O 1
ATOM 1420 N N . LYS A 1 178 ? -26.773 -23.444 27.786 1.00 86.00 178 LYS A N 1
ATOM 1421 C CA . LYS A 1 178 ? -26.381 -23.383 29.202 1.00 86.00 178 LYS A CA 1
ATOM 1422 C C . LYS A 1 178 ? -26.883 -22.105 29.862 1.00 86.00 178 LYS A C 1
ATOM 1424 O O . LYS A 1 178 ? -27.403 -22.190 30.965 1.00 86.00 178 LYS A O 1
ATOM 1429 N N . PHE A 1 179 ? -26.751 -20.961 29.192 1.00 81.06 179 PHE A N 1
ATOM 1430 C CA . PHE A 1 179 ? -27.265 -19.691 29.697 1.00 81.06 179 PHE A CA 1
ATOM 1431 C C . PHE A 1 179 ? -28.786 -19.712 29.801 1.00 81.06 179 PHE A C 1
ATOM 1433 O O . PHE A 1 179 ? -29.294 -19.431 30.873 1.00 81.06 179 PHE A O 1
ATOM 1440 N N . LYS A 1 180 ? -29.504 -20.151 28.758 1.00 83.12 180 LYS A N 1
ATOM 1441 C CA . LYS A 1 180 ? -30.965 -20.317 28.810 1.00 83.12 180 LYS A CA 1
ATOM 1442 C C . LYS A 1 180 ? -31.395 -21.188 29.980 1.00 83.12 180 LYS A C 1
ATOM 1444 O O . LYS A 1 180 ? -32.244 -20.774 30.755 1.00 83.12 180 LYS A O 1
ATOM 1449 N N . LYS A 1 181 ? -30.745 -22.341 30.155 1.00 90.81 181 LYS A N 1
ATOM 1450 C CA . LYS A 1 181 ? -31.037 -23.234 31.275 1.00 90.81 181 LYS A CA 1
ATOM 1451 C C . LYS A 1 181 ? -30.740 -22.585 32.632 1.00 90.81 181 LYS A C 1
ATOM 1453 O O . LYS A 1 181 ? -31.558 -22.684 33.529 1.00 90.81 181 LYS A O 1
ATOM 1458 N N . ALA A 1 182 ? -29.615 -21.881 32.773 1.00 87.81 182 ALA A N 1
ATOM 1459 C CA . ALA A 1 182 ? -29.285 -21.169 34.008 1.00 87.81 182 ALA A CA 1
ATOM 1460 C C . ALA A 1 182 ? -30.299 -20.056 34.325 1.00 87.81 182 ALA A C 1
ATOM 1462 O O . ALA A 1 182 ? -30.661 -19.864 35.482 1.00 87.81 182 ALA A O 1
ATOM 1463 N N . THR A 1 183 ? -30.789 -19.345 33.308 1.00 83.31 183 THR A N 1
ATOM 1464 C CA . THR A 1 183 ? -31.830 -18.322 33.467 1.00 83.31 183 THR A CA 1
ATOM 1465 C C . THR A 1 183 ? -33.181 -18.943 33.834 1.00 83.31 183 THR A C 1
ATOM 1467 O O . THR A 1 183 ? -33.870 -18.417 34.705 1.00 83.31 183 THR A O 1
ATOM 1470 N N . GLU A 1 184 ? -33.546 -20.071 33.217 1.00 91.50 184 GLU A N 1
ATOM 1471 C CA . GLU A 1 184 ? -34.748 -20.848 33.552 1.00 91.50 184 GLU A CA 1
ATOM 1472 C C . GLU A 1 184 ? -34.693 -21.381 34.992 1.00 91.50 184 GLU A C 1
ATOM 1474 O O . GLU A 1 184 ? -35.676 -21.267 35.723 1.00 91.50 184 GLU A O 1
ATOM 1479 N N . ASP A 1 185 ? -33.539 -21.894 35.425 1.00 91.31 185 ASP A N 1
ATOM 1480 C CA . ASP A 1 185 ? -33.319 -22.384 36.788 1.00 91.31 185 ASP A CA 1
ATOM 1481 C C . ASP A 1 185 ? -33.452 -21.236 37.813 1.00 91.31 185 ASP A C 1
ATOM 1483 O O . ASP A 1 185 ? -34.148 -21.384 38.818 1.00 91.31 185 ASP A O 1
ATOM 1487 N N . LEU A 1 186 ? -32.880 -20.057 37.529 1.00 86.44 186 LEU A N 1
ATOM 1488 C CA . LEU A 1 186 ? -33.028 -18.860 38.371 1.00 86.44 186 LEU A CA 1
ATOM 1489 C C . LEU A 1 186 ? -34.477 -18.354 38.429 1.00 86.44 186 LEU A C 1
ATOM 1491 O O . LEU A 1 186 ? -34.932 -17.911 39.483 1.00 86.44 186 LEU A O 1
ATOM 1495 N N . GLN A 1 187 ? -35.223 -18.420 37.323 1.00 86.38 187 GLN A N 1
ATOM 1496 C CA . GLN A 1 187 ? -36.650 -18.081 37.315 1.00 86.38 187 GLN A CA 1
ATOM 1497 C C . GLN A 1 187 ? -37.478 -19.086 38.116 1.00 86.38 187 GLN A C 1
ATOM 1499 O O . GLN A 1 187 ? -38.366 -18.683 38.869 1.00 86.38 187 GLN A O 1
ATOM 1504 N N . ALA A 1 188 ? -37.186 -20.381 37.994 1.00 87.81 188 ALA A N 1
ATOM 1505 C CA . ALA A 1 188 ? -37.853 -21.420 38.767 1.00 87.81 188 ALA A CA 1
ATOM 1506 C C . ALA A 1 188 ? -37.598 -21.251 40.274 1.00 87.81 188 ALA A C 1
ATOM 1508 O O . ALA A 1 188 ? -38.519 -21.417 41.070 1.00 87.81 188 ALA A O 1
ATOM 1509 N N . GLU A 1 189 ? -36.383 -20.855 40.659 1.00 87.94 189 GLU A N 1
ATOM 1510 C CA . GLU A 1 189 ? -36.004 -20.590 42.050 1.00 87.94 189 GLU A CA 1
ATOM 1511 C C . GLU A 1 189 ? -36.600 -19.275 42.587 1.00 87.94 189 GLU A C 1
ATOM 1513 O O . GLU A 1 189 ? -37.012 -19.200 43.745 1.00 87.94 189 GLU A O 1
ATOM 1518 N N . ALA A 1 190 ? -36.735 -18.254 41.734 1.00 82.12 190 ALA A N 1
ATOM 1519 C CA . ALA A 1 190 ? -37.398 -16.993 42.067 1.00 82.12 190 ALA A CA 1
ATOM 1520 C C . ALA A 1 190 ? -38.931 -17.103 42.132 1.00 82.12 190 ALA A C 1
ATOM 1522 O O . ALA A 1 190 ? -39.587 -16.194 42.646 1.00 82.12 190 ALA A O 1
ATOM 1523 N N . THR A 1 191 ? -39.520 -18.192 41.628 1.00 73.69 191 THR A N 1
ATOM 1524 C CA . THR A 1 191 ? -40.960 -18.424 41.747 1.00 73.69 191 THR A CA 1
ATOM 1525 C C . THR A 1 191 ? -41.238 -18.984 43.146 1.00 73.69 191 THR A C 1
ATOM 1527 O O . THR A 1 191 ? -40.865 -20.125 43.421 1.00 73.69 191 THR A O 1
ATOM 1530 N N . PRO A 1 192 ? -41.878 -18.230 44.062 1.00 64.69 192 PRO A N 1
ATOM 1531 C CA . PRO A 1 192 ? -42.073 -18.677 45.434 1.00 64.69 192 PRO A CA 1
ATOM 1532 C C . PRO A 1 192 ? -42.893 -19.967 45.440 1.00 64.69 192 PRO A C 1
ATOM 1534 O O . PRO A 1 192 ? -44.063 -19.996 45.049 1.00 64.69 192 PRO A O 1
ATOM 1537 N N . SER A 1 193 ? -42.256 -21.057 45.870 1.00 56.91 193 SER A N 1
ATOM 1538 C CA . SER A 1 193 ? -42.903 -22.346 46.060 1.00 56.91 193 SER A CA 1
ATOM 1539 C C . SER A 1 193 ? -44.107 -22.169 46.980 1.00 56.91 193 SER A C 1
ATOM 1541 O O . SER A 1 193 ? -43.928 -21.678 48.089 1.00 56.91 193 SER A O 1
ATOM 1543 N N . LYS A 1 194 ? -45.285 -22.565 46.476 1.00 62.66 194 LYS A N 1
ATOM 1544 C CA . LYS A 1 194 ? -46.576 -22.842 47.138 1.00 62.66 194 LYS A CA 1
ATOM 1545 C C . LYS A 1 194 ? -46.877 -22.114 48.466 1.00 62.66 194 LYS A C 1
ATOM 1547 O O . LYS A 1 194 ? -46.117 -22.245 49.419 1.00 62.66 194 LYS A O 1
ATOM 1552 N N . PRO A 1 195 ? -48.069 -21.499 48.606 1.00 49.56 195 PRO A N 1
ATOM 1553 C CA . PRO A 1 195 ? -48.477 -20.908 49.873 1.00 49.56 195 PRO A CA 1
ATOM 1554 C C . PRO A 1 195 ? -48.380 -21.956 50.983 1.00 49.56 195 PRO A C 1
ATOM 1556 O O . PRO A 1 195 ? -48.965 -23.036 50.887 1.00 49.56 195 PRO A O 1
ATOM 1559 N N . ILE A 1 196 ? -47.589 -21.628 52.004 1.00 52.75 196 ILE A N 1
ATOM 1560 C CA . ILE A 1 196 ? -47.536 -22.357 53.264 1.00 52.75 196 ILE A CA 1
ATOM 1561 C C . ILE A 1 196 ? -48.965 -22.345 53.807 1.00 52.75 196 ILE A C 1
ATOM 1563 O O . ILE A 1 196 ? -49.503 -21.287 54.131 1.00 52.75 196 ILE A O 1
ATOM 1567 N N . ASP A 1 197 ? -49.592 -23.518 53.838 1.00 50.56 197 ASP A N 1
ATOM 1568 C CA . ASP A 1 197 ? -50.894 -23.730 54.455 1.00 50.56 197 ASP A CA 1
ATOM 1569 C C . ASP A 1 197 ? -50.719 -23.602 55.975 1.00 50.56 197 ASP A C 1
ATOM 1571 O O . ASP A 1 197 ? -50.379 -24.555 56.678 1.00 50.56 197 ASP A O 1
ATOM 1575 N N . VAL A 1 198 ? -50.861 -22.372 56.474 1.00 54.00 198 VAL A N 1
ATOM 1576 C CA . VAL A 1 198 ? -50.931 -22.058 57.903 1.00 54.00 198 VAL A CA 1
ATOM 1577 C C . VAL A 1 198 ? -52.323 -22.449 58.385 1.00 54.00 198 VAL A C 1
ATOM 1579 O O . VAL A 1 198 ? -53.193 -21.603 58.573 1.00 54.00 198 VAL A O 1
ATOM 1582 N N . THR A 1 199 ? -52.548 -23.746 58.587 1.00 49.78 199 THR A N 1
ATOM 1583 C CA . THR A 1 199 ? -53.760 -24.207 59.261 1.00 49.78 199 THR A CA 1
ATOM 1584 C C . THR A 1 199 ? -53.430 -25.284 60.294 1.00 49.78 199 THR A C 1
ATOM 1586 O O . THR A 1 199 ? -53.046 -26.396 59.944 1.00 49.78 199 THR A O 1
ATOM 1589 N N . LYS A 1 200 ? -53.707 -24.938 61.563 1.00 50.78 200 LYS A N 1
ATOM 1590 C CA . LYS A 1 200 ? -53.733 -25.744 62.806 1.00 50.78 200 LYS A CA 1
ATOM 1591 C C . LYS A 1 200 ? -52.472 -25.747 63.675 1.00 50.78 200 LYS A C 1
ATOM 1593 O O . LYS A 1 200 ? -51.729 -26.717 63.682 1.00 50.78 200 LYS A O 1
ATOM 1598 N N . GLU A 1 201 ? -52.387 -24.754 64.562 1.00 42.91 201 GLU A N 1
ATOM 1599 C CA . GLU A 1 201 ? -51.983 -24.985 65.960 1.00 42.91 201 GLU A CA 1
ATOM 1600 C C . GLU A 1 201 ? -52.518 -23.871 66.889 1.00 42.91 201 GLU A C 1
ATOM 1602 O O . GLU A 1 201 ? -51.787 -23.119 67.518 1.00 42.91 201 GLU A O 1
ATOM 1607 N N . GLU A 1 202 ? -53.846 -23.758 66.983 1.00 47.94 202 GLU A N 1
ATOM 1608 C CA . GLU A 1 202 ? -54.525 -23.066 68.087 1.00 47.94 202 G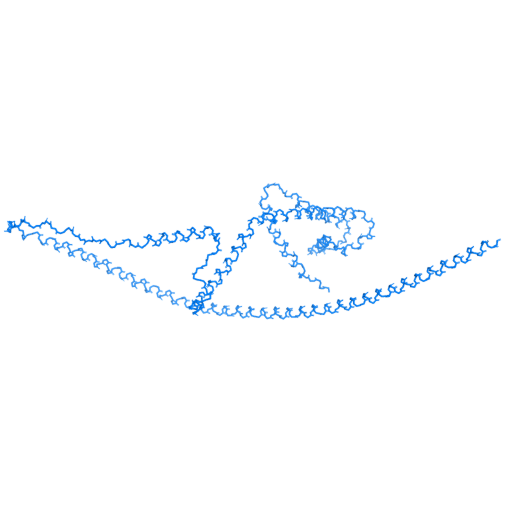LU A CA 1
ATOM 1609 C C . GLU A 1 202 ? -55.314 -24.103 68.890 1.00 47.94 202 GLU A C 1
ATOM 1611 O O . GLU A 1 202 ? -56.428 -24.458 68.519 1.00 47.94 202 GLU A O 1
ATOM 1616 N N . SER A 1 203 ? -54.737 -24.605 69.985 1.00 47.00 203 SER A N 1
ATOM 1617 C CA . SER A 1 203 ? -55.493 -25.008 71.182 1.00 47.00 203 SER A CA 1
ATOM 1618 C C . SER A 1 203 ? -54.558 -25.592 72.241 1.00 47.00 203 SER A C 1
ATOM 1620 O O . SER A 1 203 ? -54.209 -26.769 72.153 1.00 47.00 203 SER A O 1
ATOM 1622 N N . LYS A 1 204 ? -54.200 -24.792 73.255 1.00 41.75 204 LYS A N 1
ATOM 1623 C CA . LYS A 1 204 ? -54.124 -25.169 74.686 1.00 41.75 204 LYS A CA 1
ATOM 1624 C C . LYS A 1 204 ? -53.359 -24.108 75.482 1.00 41.75 204 LYS A C 1
ATOM 1626 O O . LYS A 1 204 ? -52.207 -24.309 75.826 1.00 41.75 204 LYS A O 1
ATOM 1631 N N . GLU A 1 205 ? -54.036 -23.026 75.858 1.00 40.59 205 GLU A N 1
ATOM 1632 C CA . GLU A 1 205 ? -53.699 -22.326 77.107 1.00 40.59 205 GLU A CA 1
ATOM 1633 C C . GLU A 1 205 ? -54.884 -21.484 77.593 1.00 40.59 205 GLU A C 1
ATOM 1635 O O . GLU A 1 205 ? -54.978 -20.275 77.411 1.00 40.59 205 GLU A O 1
ATOM 1640 N N . LYS A 1 206 ? -55.871 -22.170 78.172 1.00 40.22 206 LYS A N 1
ATOM 1641 C CA . LYS A 1 206 ? -56.955 -21.557 78.945 1.00 40.22 206 LYS A CA 1
ATOM 1642 C C . LYS A 1 206 ? -57.383 -22.530 80.037 1.00 40.22 206 LYS A C 1
ATOM 1644 O O . LYS A 1 206 ? -58.265 -23.350 79.815 1.00 40.22 206 LYS A O 1
ATOM 1649 N N . ALA A 1 207 ? -56.722 -22.447 81.190 1.00 40.75 207 ALA A N 1
ATOM 1650 C CA . ALA A 1 207 ? -57.268 -22.805 82.503 1.00 40.75 207 ALA A CA 1
ATOM 1651 C C . ALA A 1 207 ? -56.236 -22.499 83.605 1.00 40.75 207 ALA A C 1
ATOM 1653 O O . ALA A 1 207 ? -55.384 -23.333 83.878 1.00 40.75 207 ALA A O 1
ATOM 1654 N N . SER A 1 208 ? -56.318 -21.305 84.204 1.00 38.16 208 SER A N 1
ATOM 1655 C CA . SER A 1 208 ? -55.956 -20.979 85.603 1.00 38.16 208 SER A CA 1
ATOM 1656 C C . SER A 1 208 ? -56.034 -19.448 85.757 1.00 38.16 208 SER A C 1
ATOM 1658 O O . SER A 1 208 ? -55.030 -18.752 85.692 1.00 38.16 208 SER A O 1
ATOM 1660 N N . SER A 1 209 ? -57.213 -18.829 85.650 1.00 39.25 209 SER A N 1
ATOM 1661 C CA . SER A 1 209 ? -58.092 -18.518 86.795 1.00 39.25 209 SER A CA 1
ATOM 1662 C C . SER A 1 209 ? -57.323 -18.082 88.055 1.00 39.25 209 SER A C 1
ATOM 1664 O O . SER A 1 209 ? -56.705 -18.877 88.755 1.00 39.25 209 SER A O 1
ATOM 1666 N N . GLU A 1 210 ? -57.393 -16.768 88.282 1.00 44.72 210 GLU A N 1
ATOM 1667 C CA . GLU A 1 210 ? -57.736 -16.130 89.557 1.00 44.72 210 GLU A CA 1
ATOM 1668 C C . GLU A 1 210 ? -56.935 -16.521 90.803 1.00 44.72 210 GLU A C 1
ATOM 1670 O O . GLU A 1 210 ? -57.325 -17.386 91.584 1.00 44.72 210 GLU A O 1
ATOM 1675 N N . ARG A 1 211 ? -55.918 -15.708 91.110 1.00 45.19 211 ARG A N 1
ATOM 1676 C CA . ARG A 1 211 ? -55.726 -15.143 92.456 1.00 45.19 211 ARG A CA 1
ATOM 1677 C C . ARG A 1 211 ? -54.734 -13.985 92.414 1.00 45.19 211 ARG A C 1
ATOM 1679 O O . ARG A 1 211 ? -53.812 -13.987 91.615 1.00 45.19 211 ARG A O 1
ATOM 1686 N N . MET A 1 212 ? -54.930 -13.054 93.349 1.00 41.53 212 MET A N 1
ATOM 1687 C CA . MET A 1 212 ? -54.101 -11.882 93.673 1.00 41.53 212 MET A CA 1
ATOM 1688 C C . MET A 1 212 ? -54.372 -10.586 92.894 1.00 41.53 212 MET A C 1
ATOM 1690 O O . MET A 1 212 ? -53.495 -9.975 92.300 1.00 41.53 212 MET A O 1
ATOM 1694 N N . ILE A 1 213 ? -55.589 -10.062 93.072 1.00 50.25 213 ILE A N 1
ATOM 1695 C CA . ILE A 1 213 ? -55.796 -8.611 93.175 1.00 50.25 213 ILE A CA 1
ATOM 1696 C C . ILE A 1 213 ? -55.616 -8.231 94.651 1.00 50.25 213 ILE A C 1
ATOM 1698 O O . ILE A 1 213 ? -56.520 -8.467 95.452 1.00 50.25 213 ILE A O 1
ATOM 1702 N N . LYS A 1 214 ? -54.434 -7.703 95.003 1.00 49.00 214 LYS A N 1
ATOM 1703 C CA . LYS A 1 214 ? -54.151 -6.740 96.096 1.00 49.00 214 LYS A CA 1
ATOM 1704 C C . LYS A 1 214 ? -52.640 -6.699 96.372 1.00 49.00 214 LYS A C 1
ATOM 1706 O O . LYS A 1 214 ? -52.197 -7.374 97.289 1.00 49.00 214 LYS A O 1
ATOM 1711 N N . SER A 1 215 ? -51.884 -5.902 95.606 1.00 51.81 215 SER A N 1
ATOM 1712 C CA . SER A 1 215 ? -50.696 -5.150 96.082 1.00 51.81 215 SER A CA 1
ATOM 1713 C C . SER A 1 215 ? -49.810 -4.654 94.929 1.00 51.81 215 SER A C 1
ATOM 1715 O O . SER A 1 215 ? -48.673 -5.099 94.803 1.00 51.81 215 SER A O 1
ATOM 1717 N N . THR A 1 216 ? -50.269 -3.738 94.073 1.00 45.00 216 THR A N 1
ATOM 1718 C CA . THR A 1 216 ? -49.322 -2.969 93.233 1.00 45.00 216 THR A CA 1
ATOM 1719 C C . THR A 1 216 ? -49.994 -1.715 92.686 1.00 45.00 216 THR A C 1
ATOM 1721 O O . THR A 1 216 ? -50.570 -1.699 91.608 1.00 45.00 216 THR A O 1
ATOM 1724 N N . THR A 1 217 ? -49.970 -0.645 93.477 1.00 47.00 217 THR A N 1
ATOM 1725 C CA . THR A 1 217 ? -50.355 0.709 93.034 1.00 47.00 217 THR A CA 1
ATOM 1726 C C . THR A 1 217 ? -49.261 1.712 93.405 1.00 47.00 217 THR A C 1
ATOM 1728 O O . THR A 1 217 ? -49.541 2.834 93.817 1.00 47.00 217 THR A O 1
ATOM 1731 N N . LYS A 1 218 ? -47.992 1.285 93.321 1.00 48.59 218 LYS A N 1
ATOM 1732 C CA . LYS A 1 218 ? -46.830 2.146 93.591 1.00 48.59 218 LYS A CA 1
ATOM 1733 C C . LYS A 1 218 ? -45.702 2.070 92.555 1.00 48.59 218 LYS A C 1
ATOM 1735 O O . LYS A 1 218 ? -44.878 2.974 92.551 1.00 48.59 218 LYS A O 1
ATOM 1740 N N . ASP A 1 219 ? -45.728 1.102 91.636 1.00 48.91 219 ASP A N 1
ATOM 1741 C CA . ASP A 1 219 ? -44.646 0.905 90.654 1.00 48.91 219 ASP A CA 1
ATOM 1742 C C . ASP A 1 219 ? -44.987 1.393 89.233 1.00 48.91 219 ASP A C 1
ATOM 1744 O O . ASP A 1 219 ? -44.101 1.530 88.399 1.00 48.91 219 ASP A O 1
ATOM 1748 N N . THR A 1 220 ? -46.241 1.762 88.951 1.00 49.75 220 THR A N 1
ATOM 1749 C CA . THR A 1 220 ? -46.662 2.257 87.622 1.00 49.75 220 THR A CA 1
ATOM 1750 C C . THR A 1 220 ? -46.356 3.736 87.363 1.00 49.75 220 THR A C 1
ATOM 1752 O O . THR A 1 220 ? -46.542 4.196 86.242 1.00 49.75 220 THR A O 1
ATOM 1755 N N . ASN A 1 221 ? -45.886 4.493 88.361 1.00 52.41 221 ASN A N 1
ATOM 1756 C CA . ASN A 1 221 ? -45.501 5.898 88.159 1.00 52.41 221 ASN A CA 1
ATOM 1757 C C . ASN A 1 221 ? -44.056 6.065 87.665 1.00 52.41 221 ASN A C 1
ATOM 1759 O O . ASN A 1 221 ? -43.795 7.012 86.934 1.00 52.41 221 ASN A O 1
ATOM 1763 N N . ASN A 1 222 ? -43.145 5.138 87.981 1.00 57.47 222 ASN A N 1
ATOM 1764 C CA . ASN A 1 222 ? -41.744 5.247 87.552 1.00 57.47 222 ASN A CA 1
ATOM 1765 C C . ASN A 1 222 ? -41.538 4.803 86.090 1.00 57.47 222 ASN A C 1
ATOM 1767 O O . ASN A 1 222 ? -40.699 5.360 85.386 1.00 57.47 222 ASN A O 1
ATOM 1771 N N . ASP A 1 223 ? -42.340 3.853 85.599 1.00 53.69 223 ASP A N 1
ATOM 1772 C CA . ASP A 1 223 ? -42.274 3.393 84.199 1.00 53.69 223 ASP A CA 1
ATOM 1773 C C . ASP A 1 223 ? -42.851 4.409 83.202 1.00 53.69 223 ASP A C 1
ATOM 1775 O O . ASP A 1 223 ? -42.457 4.466 82.034 1.00 53.69 223 ASP A O 1
ATOM 1779 N N . MET A 1 224 ? -43.768 5.256 83.666 1.00 55.84 224 MET A N 1
ATOM 1780 C CA . MET A 1 224 ? -44.373 6.291 82.834 1.00 55.84 224 MET A CA 1
ATOM 1781 C C . MET A 1 224 ? -43.470 7.530 82.710 1.00 55.84 224 MET A C 1
ATOM 1783 O O . MET A 1 224 ? -43.544 8.252 81.722 1.00 55.84 224 MET A O 1
ATOM 1787 N N . GLU A 1 225 ? -42.576 7.757 83.677 1.00 60.59 225 GLU A N 1
ATOM 1788 C CA . GLU A 1 225 ? -41.602 8.855 83.647 1.00 60.59 225 GLU A CA 1
ATOM 1789 C C . GLU A 1 225 ? -40.432 8.543 82.691 1.00 60.59 225 GLU A C 1
ATOM 1791 O O . GLU A 1 225 ? -40.035 9.397 81.898 1.00 60.59 225 GLU A O 1
ATOM 1796 N N . SER A 1 226 ? -39.967 7.286 82.646 1.00 70.38 226 SER A N 1
ATOM 1797 C CA . SER A 1 226 ? -38.885 6.872 81.732 1.00 70.38 226 SER A CA 1
ATOM 1798 C C . SER A 1 226 ? -39.291 6.916 80.250 1.00 70.38 226 SER A C 1
ATOM 1800 O O . SER A 1 226 ? -38.490 7.273 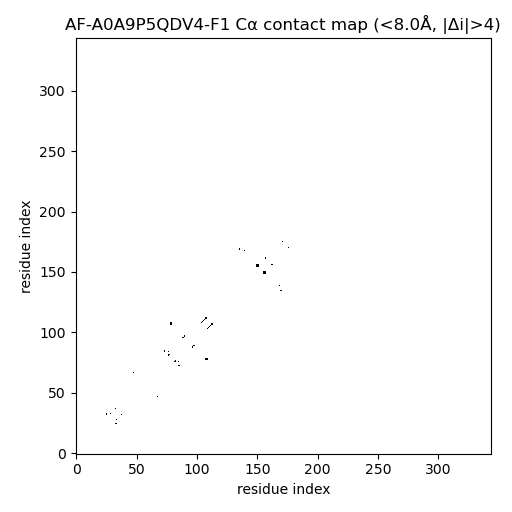79.383 1.00 70.38 226 SER A O 1
ATOM 1802 N N . THR A 1 227 ? -40.560 6.629 79.949 1.00 70.00 227 THR A N 1
ATOM 1803 C CA . THR A 1 227 ? -41.102 6.692 78.583 1.00 70.00 227 THR A CA 1
ATOM 1804 C C . THR A 1 227 ? -41.286 8.129 78.092 1.00 70.00 227 THR A C 1
ATOM 1806 O O . THR A 1 227 ? -41.125 8.395 76.897 1.00 70.00 227 THR A O 1
ATOM 1809 N N . ILE A 1 228 ? -41.558 9.078 78.992 1.00 71.12 228 ILE A N 1
ATOM 1810 C CA . ILE A 1 228 ? -41.636 10.508 78.661 1.00 71.12 228 ILE A CA 1
ATOM 1811 C C . ILE A 1 228 ? -40.243 11.070 78.336 1.00 71.12 228 ILE A C 1
ATOM 1813 O O . ILE A 1 228 ? -40.094 11.814 77.359 1.00 71.12 228 ILE A O 1
ATOM 1817 N N . ASP A 1 229 ? -39.209 10.668 79.077 1.00 73.12 229 ASP A N 1
ATOM 1818 C CA . ASP A 1 229 ? -37.834 11.105 78.815 1.00 73.12 229 ASP A CA 1
ATOM 1819 C C . ASP A 1 229 ? -37.277 10.546 77.497 1.00 73.12 229 ASP A C 1
ATOM 1821 O O . ASP A 1 229 ? -36.644 11.276 76.725 1.00 73.12 229 ASP A O 1
ATOM 1825 N N . GLU A 1 230 ? -37.582 9.290 77.157 1.00 76.06 230 GLU A N 1
ATOM 1826 C CA . GLU A 1 230 ? -37.162 8.699 75.881 1.00 76.06 230 GLU A CA 1
ATOM 1827 C C . GLU A 1 230 ? -37.819 9.393 74.671 1.00 76.06 230 GLU A C 1
ATOM 1829 O O . GLU A 1 230 ? -37.179 9.627 73.635 1.00 76.06 230 GLU A O 1
ATOM 1834 N N . LEU A 1 231 ? -39.092 9.784 74.800 1.00 76.50 231 LEU A N 1
ATOM 1835 C CA . LEU A 1 231 ? -39.808 10.516 73.754 1.00 76.50 231 LEU A CA 1
ATOM 1836 C C . LEU A 1 231 ? -39.266 11.939 73.567 1.00 76.50 231 LEU A C 1
ATOM 1838 O O . LEU A 1 231 ? -39.130 12.390 72.425 1.00 76.50 231 LEU A O 1
ATOM 1842 N N . ASN A 1 232 ? -38.877 12.617 74.649 1.00 74.50 232 ASN A N 1
ATOM 1843 C CA . ASN A 1 232 ? -38.255 13.941 74.576 1.00 74.50 232 ASN A CA 1
ATOM 1844 C C . ASN A 1 232 ? -36.883 13.906 73.883 1.00 74.50 232 ASN A C 1
ATOM 1846 O O . ASN A 1 232 ? -36.574 14.790 73.077 1.00 74.50 232 ASN A O 1
ATOM 1850 N N . VAL A 1 233 ? -36.082 12.859 74.111 1.00 79.12 233 VAL A N 1
ATOM 1851 C CA . VAL A 1 233 ? -34.804 12.669 73.404 1.00 79.12 233 VAL A CA 1
ATOM 1852 C C . VAL A 1 233 ? -35.034 12.421 71.909 1.00 79.12 233 VAL A C 1
ATOM 1854 O O . VAL A 1 233 ? -34.389 13.059 71.072 1.00 79.12 233 VAL A O 1
ATOM 1857 N N . LYS A 1 234 ? -35.996 11.563 71.542 1.00 75.62 234 LYS A N 1
ATOM 1858 C CA . LYS A 1 234 ? -36.327 11.282 70.130 1.00 75.62 234 LYS A CA 1
ATOM 1859 C C . LYS A 1 234 ? -36.856 12.515 69.389 1.00 75.62 234 LYS A C 1
ATOM 1861 O O . LYS A 1 234 ? -36.505 12.721 68.225 1.00 75.62 234 LYS A O 1
ATOM 1866 N N . LEU A 1 235 ? -37.650 13.357 70.052 1.00 71.38 235 LEU A N 1
ATOM 1867 C CA . LEU A 1 235 ? -38.146 14.614 69.482 1.00 71.38 235 LEU A CA 1
ATOM 1868 C C . LEU A 1 235 ? -37.022 15.626 69.235 1.00 71.38 235 LEU A C 1
ATOM 1870 O O . LEU A 1 235 ? -36.989 16.247 68.172 1.00 71.38 235 LEU A O 1
ATOM 1874 N N . LYS A 1 236 ? -36.059 15.738 70.157 1.00 73.75 236 LYS A N 1
ATOM 1875 C CA . LYS A 1 236 ? -34.915 16.648 70.010 1.00 73.75 236 LYS A CA 1
ATOM 1876 C C . LYS A 1 236 ? -33.994 16.235 68.855 1.00 73.75 236 LYS A C 1
ATOM 1878 O O . LYS A 1 236 ? -33.657 17.059 68.011 1.00 73.75 236 LYS A O 1
ATOM 1883 N N . VAL A 1 237 ? -33.701 14.936 68.736 1.00 74.25 237 VAL A N 1
ATOM 1884 C CA . VAL A 1 237 ? -32.889 14.387 67.632 1.00 74.25 237 VAL A CA 1
ATOM 1885 C C . VAL A 1 237 ? -33.569 14.584 66.270 1.00 74.25 237 VAL A C 1
ATOM 1887 O O . VAL A 1 237 ? -32.902 14.868 65.273 1.00 74.25 237 VAL A O 1
ATOM 1890 N N . LYS A 1 238 ? -34.902 14.473 66.205 1.00 72.25 238 LYS A N 1
ATOM 1891 C CA . LYS A 1 238 ? -35.651 14.680 64.957 1.00 72.25 238 LYS A CA 1
ATOM 1892 C C . LYS A 1 238 ? -35.697 16.158 64.547 1.00 72.25 238 LYS A C 1
ATOM 1894 O O . LYS A 1 238 ? -35.586 16.454 63.357 1.00 72.25 238 LYS A O 1
ATOM 1899 N N . GLY A 1 239 ? -35.789 17.078 65.510 1.00 68.50 239 GLY A N 1
ATOM 1900 C CA . GLY A 1 239 ? -35.696 18.523 65.267 1.00 68.50 239 GLY A CA 1
ATOM 1901 C C . GLY A 1 239 ? -34.352 18.936 64.656 1.00 68.50 239 GLY A C 1
ATOM 1902 O O . GLY A 1 239 ? -34.327 19.601 63.619 1.00 68.50 239 GLY A O 1
ATOM 1903 N N . ASP A 1 240 ? -33.246 18.446 65.220 1.00 67.88 240 ASP A N 1
ATOM 1904 C CA . ASP A 1 240 ? -31.892 18.773 64.749 1.00 67.88 240 ASP A CA 1
ATOM 1905 C C . ASP A 1 240 ? -31.594 18.197 63.353 1.00 67.88 240 ASP A C 1
ATOM 1907 O O . ASP A 1 240 ? -30.923 18.834 62.534 1.00 67.88 240 ASP A O 1
ATOM 1911 N N . LYS A 1 241 ? -32.140 17.014 63.034 1.00 72.81 241 LYS A N 1
ATOM 1912 C CA . LYS A 1 241 ? -32.015 16.408 61.698 1.00 72.81 241 LYS A CA 1
ATOM 1913 C C . LYS A 1 241 ? -32.761 17.214 60.630 1.00 72.81 241 LYS A C 1
ATOM 1915 O O . LYS A 1 241 ? -32.199 17.505 59.578 1.00 72.81 241 LYS A O 1
ATOM 1920 N N . THR A 1 242 ? -33.985 17.643 60.935 1.00 69.50 242 THR A N 1
ATOM 1921 C CA . THR A 1 242 ? -34.823 18.408 59.996 1.00 69.50 242 THR A CA 1
ATOM 1922 C C . THR A 1 242 ? -34.238 19.805 59.738 1.00 69.50 242 THR A C 1
ATOM 1924 O O . THR A 1 242 ? -34.277 20.311 58.614 1.00 69.50 242 THR A O 1
ATOM 1927 N N . MET A 1 243 ? -33.621 20.422 60.755 1.00 71.00 243 MET A N 1
ATOM 1928 C CA . MET A 1 243 ? -32.945 21.715 60.606 1.00 71.00 243 MET A CA 1
ATOM 1929 C C . MET A 1 243 ? -31.675 21.607 59.740 1.00 71.00 243 MET A C 1
ATOM 1931 O O . MET A 1 243 ? -31.457 22.465 58.884 1.00 71.00 243 MET A O 1
ATOM 1935 N N . ARG A 1 244 ? -30.888 20.523 59.869 1.00 67.38 244 ARG A N 1
ATOM 1936 C CA . ARG A 1 244 ? -29.739 20.256 58.978 1.00 67.38 244 ARG A CA 1
ATOM 1937 C C . ARG A 1 244 ? -30.150 20.007 57.529 1.00 67.38 244 ARG A C 1
ATOM 1939 O O . ARG A 1 244 ? -29.521 20.561 56.634 1.00 67.38 244 ARG A O 1
ATOM 1946 N N . GLU A 1 245 ? -31.213 19.243 57.290 1.00 69.62 245 GLU A N 1
ATOM 1947 C CA . GLU A 1 245 ? -31.717 18.979 55.931 1.00 69.62 245 GLU A CA 1
ATOM 1948 C C . GLU A 1 245 ? -32.223 20.269 55.254 1.00 69.62 245 GLU A C 1
ATOM 1950 O O . GLU A 1 245 ? -31.951 20.516 54.077 1.00 69.62 245 GLU A O 1
ATOM 1955 N N . THR A 1 246 ? -32.863 21.161 56.018 1.00 68.75 246 THR A N 1
ATOM 1956 C CA . THR A 1 246 ? -33.339 22.460 55.507 1.00 68.75 246 THR A CA 1
ATOM 1957 C C . THR A 1 246 ? -32.183 23.425 55.206 1.00 68.75 246 THR A C 1
ATOM 1959 O O . THR A 1 246 ? -32.238 24.186 54.237 1.00 68.75 246 THR A O 1
ATOM 1962 N N . GLN A 1 247 ? -31.109 23.387 55.999 1.00 68.25 247 GLN A N 1
ATOM 1963 C CA . GLN A 1 247 ? -29.925 24.221 55.778 1.00 68.25 247 GLN A CA 1
ATOM 1964 C C . GLN A 1 247 ? -29.081 23.719 54.593 1.00 68.25 247 GLN A C 1
ATOM 1966 O O . GLN A 1 247 ? -28.667 24.523 53.758 1.00 68.25 247 GLN A O 1
ATOM 1971 N N . GLN A 1 248 ? -28.949 22.400 54.431 1.00 70.19 248 GLN A N 1
ATOM 1972 C CA . GLN A 1 248 ? -28.270 21.780 53.289 1.00 70.19 248 GLN A CA 1
ATOM 1973 C C . GLN A 1 248 ? -29.002 22.045 51.960 1.00 70.19 248 GLN A C 1
ATOM 1975 O O . GLN A 1 248 ? -28.366 22.307 50.938 1.00 70.19 248 GLN A O 1
ATOM 1980 N N . SER A 1 249 ? -30.341 22.070 51.971 1.00 65.56 249 SER A N 1
ATOM 1981 C CA . SER A 1 249 ? -31.136 22.429 50.789 1.00 65.56 249 SER A CA 1
ATOM 1982 C C . SER A 1 249 ? -30.981 23.908 50.393 1.00 65.56 249 SER A C 1
ATOM 1984 O O . SER A 1 249 ? -30.992 24.228 49.202 1.00 65.56 249 SER A O 1
ATOM 1986 N N . ARG A 1 250 ? -30.773 24.816 51.360 1.00 63.72 250 ARG A N 1
ATOM 1987 C CA . ARG A 1 250 ? -30.475 26.236 51.086 1.00 63.72 250 ARG A CA 1
ATOM 1988 C C . ARG A 1 250 ? -29.071 26.447 50.520 1.00 63.72 250 ARG A C 1
ATOM 1990 O O . ARG A 1 250 ? -28.911 27.260 49.612 1.00 63.72 250 ARG A O 1
ATOM 1997 N N . GLU A 1 251 ? -28.080 25.702 51.000 1.00 60.81 251 GLU A N 1
ATOM 1998 C CA . GLU A 1 251 ? -26.710 25.760 50.473 1.00 60.81 251 GLU A CA 1
ATOM 1999 C C . GLU A 1 251 ? -26.621 25.201 49.042 1.00 60.81 251 GLU A C 1
ATOM 2001 O O . GLU A 1 251 ? -25.994 25.820 48.179 1.00 60.81 251 GLU A O 1
ATOM 2006 N N . GLN A 1 252 ? -27.341 24.115 48.733 1.00 59.53 252 GLN A N 1
ATOM 2007 C CA . GLN A 1 252 ? -27.437 23.595 47.362 1.00 59.53 252 GLN A CA 1
ATOM 2008 C C . GLN A 1 252 ? -28.110 24.582 46.396 1.00 59.53 252 GLN A C 1
ATOM 2010 O O . GLN A 1 252 ? -27.664 24.726 45.258 1.00 59.53 252 GLN A O 1
ATOM 2015 N N . SER A 1 253 ? -29.133 25.321 46.838 1.00 58.22 253 SER A N 1
ATOM 2016 C CA . SER A 1 253 ? -29.807 26.309 45.984 1.00 58.22 253 SER A CA 1
ATOM 2017 C C . SER A 1 253 ? -28.928 27.521 45.640 1.00 58.22 253 SER A C 1
ATOM 2019 O O . SER A 1 253 ? -29.136 28.136 44.595 1.00 58.22 253 SER A O 1
ATOM 2021 N N . CYS A 1 254 ? -27.946 27.865 46.481 1.00 54.53 254 CYS A N 1
ATOM 2022 C CA . CYS A 1 254 ? -27.004 28.960 46.223 1.00 54.53 254 CYS A CA 1
ATOM 2023 C C . CYS A 1 254 ? -25.926 28.558 45.194 1.00 54.53 254 CYS A C 1
ATOM 2025 O O . CYS A 1 254 ? -25.558 29.349 44.325 1.00 54.53 254 CYS A O 1
ATOM 2027 N N . LEU A 1 255 ? -25.489 27.293 45.215 1.00 54.84 255 LEU A N 1
ATOM 2028 C CA . LEU A 1 255 ? -24.528 26.749 44.245 1.00 54.84 255 LEU A CA 1
ATOM 2029 C C . LEU A 1 255 ? -25.103 26.657 42.818 1.00 54.84 255 LEU A C 1
ATOM 2031 O O . LEU A 1 255 ? -24.380 26.869 41.846 1.00 54.84 255 LEU A O 1
ATOM 2035 N N . ILE A 1 256 ? -26.412 26.424 42.679 1.00 54.66 256 ILE A N 1
ATOM 2036 C CA . ILE A 1 256 ? -27.094 26.352 41.372 1.00 54.66 256 ILE A CA 1
ATOM 2037 C C . ILE A 1 256 ? -27.174 27.733 40.686 1.00 54.66 256 ILE A C 1
ATOM 2039 O O . ILE A 1 256 ? -27.149 27.812 39.457 1.00 54.66 256 ILE A O 1
ATOM 2043 N N . GLY A 1 257 ? -27.215 28.831 41.453 1.00 52.69 257 GLY A N 1
ATOM 2044 C CA . GLY A 1 257 ? -27.236 30.198 40.914 1.00 52.69 257 GLY A CA 1
ATOM 2045 C C . GLY A 1 257 ? -25.920 30.608 40.245 1.00 52.69 257 GLY A C 1
ATOM 2046 O O . GLY A 1 257 ? -25.938 31.151 39.145 1.00 52.69 257 GLY A O 1
ATOM 2047 N N . SER A 1 258 ? -24.785 30.258 40.859 1.00 55.16 258 SER A N 1
ATOM 2048 C CA . SER A 1 258 ? -23.437 30.560 40.340 1.00 55.16 258 SER A CA 1
ATOM 2049 C C . SER A 1 258 ? -23.082 29.749 39.079 1.00 55.16 258 SER A C 1
ATOM 2051 O O . SER A 1 258 ? -22.301 30.182 38.235 1.00 55.16 258 SER A O 1
ATOM 2053 N N . SER A 1 259 ? -23.711 28.583 38.888 1.00 53.50 259 SER A N 1
ATOM 2054 C CA . SER A 1 259 ? -23.462 27.730 37.721 1.00 53.50 259 SER A CA 1
ATOM 2055 C C . SER A 1 259 ? -24.083 28.277 36.425 1.00 53.50 259 SER A C 1
ATOM 2057 O O . SER A 1 259 ? -23.494 28.119 35.359 1.00 53.50 259 SER A O 1
ATOM 2059 N N . LYS A 1 260 ? -25.213 29.001 36.486 1.00 56.38 260 LYS A N 1
ATOM 2060 C CA . LYS A 1 260 ? -25.857 29.578 35.285 1.00 56.38 260 LYS A CA 1
ATOM 2061 C C . LYS A 1 260 ? -25.026 30.669 34.601 1.00 56.38 260 LYS A C 1
ATOM 2063 O O . LYS A 1 260 ? -25.144 30.845 33.392 1.00 56.38 260 LYS A O 1
ATOM 2068 N N . GLU A 1 261 ? -24.165 31.356 35.345 1.00 56.56 261 GLU A N 1
ATOM 2069 C CA . GLU A 1 261 ? -23.328 32.446 34.826 1.00 56.56 261 GLU A CA 1
ATOM 2070 C C . GLU A 1 261 ? -22.077 31.931 34.082 1.00 56.56 261 GLU A C 1
ATOM 2072 O O . GLU A 1 261 ? -21.523 32.631 33.238 1.00 56.56 261 GLU A O 1
ATOM 2077 N N . GLN A 1 262 ? -21.681 30.667 34.298 1.00 58.00 262 GLN A N 1
ATOM 2078 C CA . GLN A 1 262 ? -20.599 30.010 33.544 1.00 58.00 262 GLN A CA 1
ATOM 2079 C C . GLN A 1 262 ? -21.069 29.243 32.294 1.00 58.00 262 GLN A C 1
ATOM 2081 O O . GLN A 1 262 ? -20.241 28.905 31.449 1.00 58.00 262 GLN A O 1
ATOM 2086 N N . VAL A 1 263 ? -22.372 28.982 32.133 1.00 61.56 263 VAL A N 1
ATOM 2087 C CA . VAL A 1 263 ? -22.901 28.186 31.003 1.00 61.56 263 VAL A CA 1
ATOM 2088 C C . VAL A 1 263 ? -23.063 29.017 29.720 1.00 61.56 263 VAL A C 1
ATOM 2090 O O . VAL A 1 263 ? -22.757 28.529 28.634 1.00 61.56 263 VAL A O 1
ATOM 2093 N N . GLN A 1 264 ? -23.430 30.298 29.821 1.00 67.38 264 GLN A N 1
ATOM 2094 C CA . GLN A 1 264 ? -23.590 31.189 28.656 1.00 67.38 264 GLN A CA 1
ATOM 2095 C C . GLN A 1 264 ? -22.328 31.367 27.775 1.00 67.38 264 GLN A C 1
ATOM 2097 O O . GLN A 1 264 ? -22.445 31.322 26.545 1.00 67.38 264 GLN A O 1
ATOM 2102 N N . PRO A 1 265 ? -21.104 31.530 28.326 1.00 77.12 265 PRO A N 1
ATOM 2103 C CA . PRO A 1 265 ? -19.903 31.595 27.489 1.00 77.12 265 PRO A CA 1
ATOM 2104 C C . PRO A 1 265 ? -19.555 30.249 26.831 1.00 77.12 265 PRO A C 1
ATOM 2106 O O . PRO A 1 265 ? -18.858 30.228 25.814 1.00 77.12 265 PRO A O 1
ATOM 2109 N N . LEU A 1 266 ? -20.043 29.127 27.373 1.00 79.38 266 LEU A N 1
ATOM 2110 C CA . LEU A 1 266 ? -19.798 27.795 26.822 1.00 79.38 266 LEU A CA 1
ATOM 2111 C C . LEU A 1 266 ? -20.645 27.532 25.567 1.00 79.38 266 LEU A C 1
ATOM 2113 O O . LEU A 1 266 ? -20.113 27.029 24.578 1.00 79.38 266 LEU A O 1
ATOM 2117 N N . GLU A 1 267 ? -21.921 27.927 25.573 1.00 83.62 267 GLU A N 1
ATOM 2118 C CA . GLU A 1 267 ? -22.823 27.788 24.417 1.00 83.62 267 GLU A CA 1
ATOM 2119 C C . GLU A 1 267 ? -22.313 28.593 23.217 1.00 83.62 267 GLU A C 1
ATOM 2121 O O . GLU A 1 267 ? -22.126 28.039 22.134 1.00 83.62 267 GLU A O 1
ATOM 2126 N N . THR A 1 268 ? -21.931 29.855 23.442 1.00 88.50 268 THR A N 1
ATOM 2127 C CA . THR A 1 268 ? -21.328 30.711 22.401 1.00 88.50 268 THR A CA 1
ATOM 2128 C C . THR A 1 268 ? -20.056 30.084 21.809 1.00 88.50 268 THR A C 1
ATOM 2130 O O . THR A 1 268 ? -19.808 30.156 20.602 1.00 88.50 268 THR A O 1
ATOM 2133 N N . ARG A 1 269 ? -19.225 29.439 22.642 1.00 90.94 269 ARG A N 1
ATOM 2134 C CA . ARG A 1 269 ? -18.003 28.764 22.177 1.00 90.94 269 ARG A CA 1
ATOM 2135 C C . ARG A 1 269 ? -18.322 27.515 21.356 1.00 90.94 269 ARG A C 1
ATOM 2137 O O . ARG A 1 269 ? -17.639 27.259 20.367 1.00 90.94 269 ARG A O 1
ATOM 2144 N N . MET A 1 270 ? -19.343 26.758 21.748 1.00 91.56 270 MET A N 1
ATOM 2145 C CA . MET A 1 270 ? -19.776 25.561 21.029 1.00 91.56 270 MET A CA 1
ATOM 2146 C C . MET A 1 270 ? -20.372 25.911 19.661 1.00 91.56 270 MET A C 1
ATOM 2148 O O . MET A 1 270 ? -20.024 25.273 18.670 1.00 91.56 270 MET A O 1
ATOM 2152 N N . GLU A 1 271 ? -21.187 26.963 19.574 1.00 93.25 271 GLU A N 1
ATOM 2153 C CA . GLU A 1 271 ? -21.725 27.454 18.300 1.00 93.25 271 GLU A CA 1
ATOM 2154 C C . GLU A 1 271 ? -20.619 27.930 17.355 1.00 93.25 271 GLU A C 1
ATOM 2156 O O . GLU A 1 271 ? -20.621 27.578 16.172 1.00 93.25 271 GLU A O 1
ATOM 2161 N N . LYS A 1 272 ? -19.624 28.657 17.882 1.00 95.19 272 LYS A N 1
ATOM 2162 C CA . LYS A 1 272 ? -18.460 29.085 17.099 1.00 95.19 272 LYS A CA 1
ATOM 2163 C C . LYS A 1 272 ? -17.684 27.889 16.537 1.00 95.19 272 LYS A C 1
ATOM 2165 O O . LYS A 1 272 ? -17.375 27.875 15.348 1.00 95.19 272 LYS A O 1
ATOM 2170 N N . LEU A 1 273 ? -17.423 26.867 17.356 1.00 92.00 273 LEU A N 1
ATOM 2171 C CA . LEU A 1 273 ? -16.746 25.643 16.908 1.00 92.00 273 LEU A CA 1
ATOM 2172 C C . LEU A 1 273 ? -17.566 24.876 15.861 1.00 92.00 273 LEU A C 1
ATOM 2174 O O . LEU A 1 273 ? -17.006 24.362 14.894 1.00 92.00 273 LEU A O 1
ATOM 2178 N N . LEU A 1 274 ? -18.892 24.830 16.013 1.00 92.81 274 LEU A N 1
ATOM 2179 C CA . LEU A 1 274 ? -19.782 24.211 15.031 1.00 92.81 274 LEU A CA 1
ATOM 2180 C C . LEU A 1 274 ? -19.734 24.955 13.686 1.00 92.81 274 LEU A C 1
ATOM 2182 O O . LEU A 1 274 ? -19.747 24.332 12.623 1.00 92.81 274 LEU A O 1
ATOM 2186 N N . GLN A 1 275 ? -19.674 26.288 13.720 1.00 94.00 275 GLN A N 1
ATOM 2187 C CA . GLN A 1 275 ? -19.578 27.117 12.522 1.00 94.00 275 GLN A CA 1
ATOM 2188 C C . GLN A 1 275 ? -18.218 26.958 11.826 1.00 94.00 275 GLN A C 1
ATOM 2190 O O . GLN A 1 275 ? -18.180 26.818 10.603 1.00 94.00 275 GLN A O 1
ATOM 2195 N N . GLU A 1 276 ? -17.123 26.905 12.589 1.00 93.44 276 GLU A N 1
ATOM 2196 C CA . GLU A 1 276 ? -15.775 26.631 12.073 1.00 93.44 276 GLU A CA 1
ATOM 2197 C C . GLU A 1 276 ? -15.688 25.236 11.436 1.00 93.44 276 GLU A C 1
ATOM 2199 O O . GLU A 1 276 ? -15.198 25.108 10.314 1.00 93.44 276 GLU A O 1
ATOM 2204 N N . GLN A 1 277 ? -16.251 24.200 12.071 1.00 90.25 277 GLN A N 1
ATOM 2205 C CA . GLN A 1 277 ? -16.300 22.864 11.468 1.00 90.25 277 GLN A CA 1
ATOM 2206 C C . GLN A 1 277 ? -17.126 22.824 10.179 1.00 90.25 277 GLN A C 1
ATOM 2208 O O . GLN A 1 277 ? -16.714 22.193 9.205 1.00 90.25 277 GLN A O 1
ATOM 2213 N N . LYS A 1 278 ? -18.274 23.512 10.129 1.00 93.44 278 LYS A N 1
ATOM 2214 C CA . LYS A 1 278 ? -19.076 23.604 8.898 1.00 93.44 278 LYS A CA 1
ATOM 2215 C C . LYS A 1 278 ? -18.311 24.295 7.768 1.00 93.44 278 LYS A C 1
ATOM 2217 O O . LYS A 1 278 ? -18.419 23.861 6.622 1.00 93.44 278 LYS A O 1
ATOM 2222 N N . ALA A 1 279 ? -17.543 25.342 8.074 1.00 93.81 279 ALA A N 1
ATOM 2223 C CA . ALA A 1 279 ? -16.702 26.019 7.090 1.00 93.81 279 ALA A CA 1
ATOM 2224 C C . ALA A 1 279 ? -15.584 25.095 6.577 1.00 93.81 279 ALA A C 1
ATOM 2226 O O . ALA A 1 279 ? -15.431 24.954 5.365 1.00 93.81 279 ALA A O 1
ATOM 2227 N N . ALA A 1 280 ? -14.895 24.392 7.480 1.00 90.12 280 ALA A N 1
ATOM 2228 C CA . ALA A 1 280 ? -13.839 23.445 7.124 1.00 90.12 280 ALA A CA 1
ATOM 2229 C C . ALA A 1 280 ? -14.355 22.287 6.251 1.00 90.12 280 ALA A C 1
ATOM 2231 O O . ALA A 1 280 ? -13.731 21.942 5.250 1.00 90.12 280 ALA A O 1
ATOM 2232 N N . MET A 1 281 ? -15.529 21.722 6.563 1.00 89.44 281 MET A N 1
ATOM 2233 C CA . MET A 1 281 ? -16.141 20.682 5.722 1.00 89.44 281 MET A CA 1
ATOM 2234 C C . MET A 1 281 ? -16.523 21.202 4.332 1.00 89.44 281 MET A C 1
ATOM 2236 O O . MET A 1 281 ? -16.396 20.478 3.346 1.00 89.44 281 MET A O 1
ATOM 2240 N N . LYS A 1 282 ? -16.973 22.458 4.227 1.00 93.88 282 LYS A N 1
ATOM 2241 C CA . LYS A 1 282 ? -17.302 23.072 2.935 1.00 93.88 282 LYS A CA 1
ATOM 2242 C C . LYS A 1 282 ? -16.052 23.282 2.074 1.00 93.88 282 LYS A C 1
ATOM 2244 O O . LYS A 1 282 ? -16.104 23.039 0.873 1.00 93.88 282 LYS A O 1
ATOM 2249 N N . GLU A 1 283 ? -14.946 23.701 2.683 1.00 92.75 283 GLU A N 1
ATOM 2250 C CA . GLU A 1 283 ? -13.655 23.862 2.003 1.00 92.75 283 GLU A CA 1
ATOM 2251 C C . GLU A 1 283 ? -13.088 22.512 1.543 1.00 92.75 283 GLU A C 1
ATOM 2253 O O . GLU A 1 283 ? -12.690 22.374 0.387 1.00 92.75 283 GLU A O 1
ATOM 2258 N N . GLN A 1 284 ? -13.160 21.480 2.392 1.00 87.69 284 GLN A N 1
ATOM 2259 C CA . GLN A 1 284 ? -12.793 20.114 2.004 1.00 87.69 284 GLN A CA 1
ATOM 2260 C C . GLN A 1 284 ? -13.652 19.584 0.848 1.00 87.69 284 GLN A C 1
ATOM 2262 O O . GLN A 1 284 ? -13.123 18.937 -0.054 1.00 87.69 284 GLN A O 1
ATOM 2267 N N . GLY A 1 285 ? -14.955 19.881 0.839 1.00 92.94 285 GLY A N 1
ATOM 2268 C CA . GLY A 1 285 ? -15.846 19.517 -0.264 1.00 92.94 285 GLY A CA 1
ATOM 2269 C C . GLY A 1 285 ? -15.451 20.171 -1.592 1.00 92.94 285 GLY A C 1
ATOM 2270 O O . GLY A 1 285 ? -15.435 19.499 -2.619 1.00 92.94 285 GLY A O 1
ATOM 2271 N N . ALA A 1 286 ? -15.072 21.453 -1.575 1.00 94.38 286 ALA A N 1
ATOM 2272 C CA . ALA A 1 286 ? -14.601 22.153 -2.771 1.00 94.38 286 ALA A CA 1
ATOM 2273 C C . ALA A 1 286 ? -13.273 21.576 -3.294 1.00 94.38 286 ALA A C 1
ATOM 2275 O O . ALA A 1 286 ? -13.150 21.314 -4.488 1.00 94.38 286 ALA A O 1
ATOM 2276 N N . ALA A 1 287 ? -12.318 21.301 -2.399 1.00 89.62 287 ALA A N 1
ATOM 2277 C CA . ALA A 1 287 ? -11.040 20.691 -2.768 1.00 89.62 287 ALA A CA 1
ATOM 2278 C C . ALA A 1 287 ? -11.210 19.274 -3.349 1.00 89.62 287 ALA A C 1
ATOM 2280 O O . ALA A 1 287 ? -10.479 18.878 -4.256 1.00 89.62 287 ALA A O 1
ATOM 2281 N N . MET A 1 288 ? -12.181 18.502 -2.849 1.00 88.19 288 MET A N 1
ATOM 2282 C CA . MET A 1 288 ? -12.488 17.171 -3.378 1.00 88.19 288 MET A CA 1
ATOM 2283 C C . MET A 1 288 ? -13.075 17.237 -4.794 1.00 88.19 288 MET A C 1
ATOM 2285 O O . MET A 1 288 ? -12.723 16.409 -5.634 1.00 88.19 288 MET A O 1
ATOM 2289 N N . GLU A 1 289 ? -13.926 18.225 -5.081 1.00 93.62 289 GLU A N 1
ATOM 2290 C CA . GLU A 1 289 ? -14.495 18.392 -6.423 1.00 93.62 289 GLU A CA 1
ATOM 2291 C C . GLU A 1 289 ? -13.428 18.848 -7.439 1.00 93.62 289 GLU A C 1
ATOM 2293 O O . GLU A 1 289 ? -13.385 18.320 -8.547 1.00 93.62 289 GLU A O 1
ATOM 2298 N N . GLU A 1 290 ? -12.488 19.714 -7.042 1.00 94.75 290 GLU A N 1
ATOM 2299 C CA . GLU A 1 290 ? -11.330 20.099 -7.873 1.00 94.75 290 GLU A CA 1
ATOM 2300 C C . GLU A 1 290 ? -10.404 18.901 -8.166 1.00 94.75 290 GLU A C 1
ATOM 2302 O O . GLU A 1 290 ? -9.940 18.696 -9.294 1.00 94.75 290 GLU A O 1
ATOM 2307 N N . GLN A 1 291 ? -10.164 18.043 -7.166 1.00 89.44 291 GLN A N 1
ATOM 2308 C CA . GLN A 1 291 ? -9.401 16.807 -7.369 1.00 89.44 291 GLN A CA 1
ATOM 2309 C C . GLN A 1 291 ? -10.097 15.856 -8.343 1.00 89.44 291 GLN A C 1
ATOM 2311 O O . GLN A 1 291 ? -9.433 15.234 -9.172 1.00 89.44 291 GLN A O 1
ATOM 2316 N N . LYS A 1 292 ? -11.424 15.747 -8.266 1.00 94.12 292 LYS A N 1
ATOM 2317 C CA . LYS A 1 292 ? -12.220 14.921 -9.175 1.00 94.12 292 LYS A CA 1
ATOM 2318 C C . LYS A 1 292 ? -12.148 15.427 -10.618 1.00 94.12 292 LYS A C 1
ATOM 2320 O O . LYS A 1 292 ? -11.983 14.611 -11.520 1.00 94.12 292 LYS A O 1
ATOM 2325 N N . GLU A 1 293 ? -12.197 16.741 -10.833 1.00 95.50 293 GLU A N 1
ATOM 2326 C CA . GLU A 1 293 ? -12.002 17.343 -12.160 1.00 95.50 293 GLU A CA 1
ATOM 2327 C C . GLU A 1 293 ? -10.602 17.029 -12.714 1.00 95.50 293 GLU A C 1
ATOM 2329 O O . GLU A 1 293 ? -10.473 16.529 -13.832 1.00 95.50 293 GLU A O 1
ATOM 2334 N N . THR A 1 294 ? -9.561 17.172 -11.886 1.00 93.69 294 THR A N 1
ATOM 2335 C CA . THR A 1 294 ? -8.176 16.830 -12.267 1.00 93.69 294 THR A CA 1
ATOM 2336 C C . THR A 1 294 ? -8.025 15.351 -12.654 1.00 93.69 294 THR A C 1
ATOM 2338 O O . THR A 1 294 ? -7.291 15.013 -13.584 1.00 93.69 294 THR A O 1
ATOM 2341 N N . ILE A 1 295 ? -8.711 14.443 -11.951 1.00 90.50 295 ILE A N 1
ATOM 2342 C CA . ILE A 1 295 ? -8.688 13.002 -12.250 1.00 90.50 295 ILE A CA 1
ATOM 2343 C C . ILE A 1 295 ? -9.348 12.708 -13.603 1.00 90.50 295 ILE A C 1
ATOM 2345 O O . ILE A 1 295 ? -8.813 11.915 -14.381 1.00 90.50 295 ILE A O 1
ATOM 2349 N N . GLU A 1 296 ? -10.482 13.341 -13.910 1.00 94.00 296 GLU A N 1
ATOM 2350 C CA . GLU A 1 296 ? -11.148 13.164 -15.206 1.00 94.00 296 GLU A CA 1
ATOM 2351 C C . GLU A 1 296 ? -10.303 13.725 -16.365 1.00 94.00 296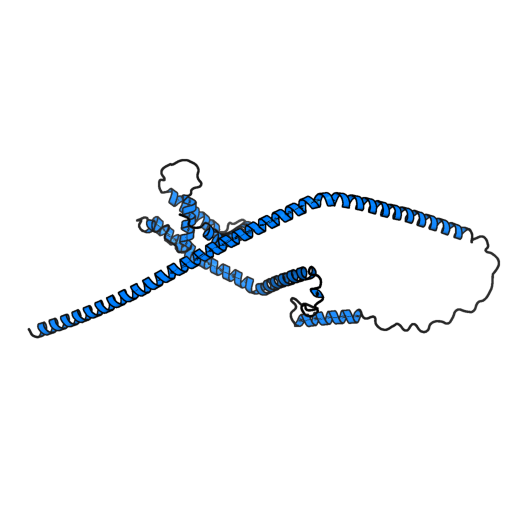 GLU A C 1
ATOM 2353 O O . GLU A 1 296 ? -10.197 13.080 -17.412 1.00 94.00 296 GLU A O 1
ATOM 2358 N N . GLU A 1 297 ? -9.599 14.846 -16.171 1.00 96.25 297 GLU A N 1
ATOM 2359 C CA . GLU A 1 297 ? -8.634 15.355 -17.158 1.00 96.25 297 GLU A CA 1
ATOM 2360 C C . GLU A 1 297 ? -7.471 14.381 -17.398 1.00 96.25 297 GLU A C 1
ATOM 2362 O O . GLU A 1 297 ? -7.119 14.089 -18.547 1.00 96.25 297 GLU A O 1
ATOM 2367 N N . GLN A 1 298 ? -6.889 13.826 -16.329 1.00 92.69 298 GLN A N 1
ATOM 2368 C CA . GLN A 1 298 ? -5.814 12.834 -16.437 1.00 92.69 298 GLN A CA 1
ATOM 2369 C C . GLN A 1 298 ? -6.279 11.568 -17.161 1.00 92.69 298 GLN A C 1
ATOM 2371 O O . GLN A 1 298 ? -5.568 11.046 -18.021 1.00 92.69 298 GLN A O 1
ATOM 2376 N N . LYS A 1 299 ? -7.492 11.097 -16.868 1.00 95.62 299 LYS A N 1
ATOM 2377 C CA . LYS A 1 299 ? -8.100 9.947 -17.540 1.00 95.62 299 LYS A CA 1
ATOM 2378 C C . LYS A 1 299 ? -8.289 10.200 -19.038 1.00 95.62 299 LYS A C 1
ATOM 2380 O O . LYS A 1 299 ? -7.956 9.334 -19.847 1.00 95.62 299 LYS A O 1
ATOM 2385 N N . ALA A 1 300 ? -8.747 11.392 -19.423 1.00 96.94 300 ALA A N 1
ATOM 2386 C CA . ALA A 1 300 ? -8.867 11.778 -20.828 1.00 96.94 300 ALA A CA 1
ATOM 2387 C C . ALA A 1 300 ? -7.500 11.845 -21.539 1.00 96.94 300 ALA A C 1
ATOM 2389 O O . ALA A 1 300 ? -7.387 11.451 -22.702 1.00 96.94 300 ALA A O 1
ATOM 2390 N N . ALA A 1 301 ? -6.449 12.307 -20.854 1.00 94.69 301 ALA A N 1
ATOM 2391 C CA . ALA A 1 301 ? -5.089 12.320 -21.394 1.00 94.69 301 ALA A CA 1
ATOM 2392 C C . ALA A 1 301 ? -4.523 10.901 -21.597 1.00 94.69 301 ALA A C 1
ATOM 2394 O O . ALA A 1 301 ? -3.915 10.631 -22.635 1.00 94.69 301 ALA A O 1
ATOM 2395 N N . ILE A 1 302 ? -4.770 9.985 -20.654 1.00 92.38 302 ILE A N 1
ATOM 2396 C CA . ILE A 1 302 ? -4.369 8.573 -20.761 1.00 92.38 302 ILE A CA 1
ATOM 2397 C C . ILE A 1 302 ? -5.058 7.899 -21.951 1.00 92.38 302 ILE A C 1
ATOM 2399 O O . ILE A 1 302 ? -4.398 7.204 -22.723 1.00 92.38 302 ILE A O 1
ATOM 2403 N N . GLU A 1 303 ? -6.356 8.136 -22.160 1.00 96.75 303 GLU A N 1
ATOM 2404 C CA . GLU A 1 303 ? -7.064 7.528 -23.293 1.00 96.75 303 GLU A CA 1
ATOM 2405 C C . GLU A 1 303 ? -6.520 8.041 -24.639 1.00 96.75 303 GLU A C 1
ATOM 2407 O O . GLU A 1 303 ? -6.343 7.257 -25.570 1.00 96.75 303 GLU A O 1
ATOM 2412 N N . LYS A 1 304 ? -6.140 9.326 -24.733 1.00 97.38 304 LYS A N 1
ATOM 2413 C CA . LYS A 1 304 ? -5.452 9.863 -25.923 1.00 97.38 304 LYS A CA 1
ATOM 2414 C C . LYS A 1 304 ? -4.100 9.189 -26.172 1.00 97.38 304 LYS A C 1
ATOM 2416 O O . LYS A 1 304 ? -3.795 8.851 -27.313 1.00 97.38 304 LYS A O 1
ATOM 2421 N N . GLN A 1 305 ? -3.296 8.976 -25.127 1.00 94.19 305 GLN A N 1
ATOM 2422 C CA . GLN A 1 305 ? -2.009 8.280 -25.257 1.00 94.19 305 GLN A CA 1
ATOM 2423 C C . GLN A 1 305 ? -2.185 6.827 -25.707 1.00 94.19 305 GLN A C 1
ATOM 2425 O O . GLN A 1 305 ? -1.409 6.336 -26.522 1.00 94.19 305 GLN A O 1
ATOM 2430 N N . LYS A 1 306 ? -3.224 6.150 -25.214 1.00 97.19 306 LYS A N 1
ATOM 2431 C CA . LYS A 1 306 ? -3.556 4.780 -25.608 1.00 97.19 306 LYS A CA 1
ATOM 2432 C C . LYS A 1 306 ? -3.927 4.677 -27.090 1.00 97.19 306 LYS A C 1
ATOM 2434 O O . LYS A 1 306 ? -3.436 3.775 -27.760 1.00 97.19 306 LYS A O 1
ATOM 2439 N N . VAL A 1 307 ? -4.727 5.612 -27.612 1.00 97.81 307 VAL A N 1
ATOM 2440 C CA . VAL A 1 307 ? -5.052 5.669 -29.051 1.00 97.81 307 VAL A CA 1
ATOM 2441 C C . VAL A 1 307 ? -3.786 5.873 -29.889 1.00 97.81 307 VAL A C 1
ATOM 2443 O O . VAL A 1 307 ? -3.543 5.100 -30.810 1.00 97.81 307 VAL A O 1
ATOM 2446 N N . ALA A 1 308 ? -2.928 6.828 -29.516 1.00 95.50 308 ALA A N 1
ATOM 2447 C CA . ALA A 1 308 ? -1.665 7.070 -30.220 1.00 95.50 308 ALA A CA 1
ATOM 2448 C C . ALA A 1 308 ? -0.722 5.847 -30.200 1.00 95.50 308 ALA A C 1
ATOM 2450 O O . ALA A 1 308 ? 0.020 5.605 -31.151 1.00 95.50 308 ALA A O 1
ATOM 2451 N N . MET A 1 309 ? -0.748 5.055 -29.124 1.00 93.75 309 MET A N 1
ATOM 2452 C CA . MET A 1 309 ? 0.045 3.829 -29.015 1.00 93.75 309 MET A CA 1
ATOM 2453 C C . MET A 1 309 ? -0.464 2.715 -29.938 1.00 93.75 309 MET A C 1
ATOM 2455 O O . MET A 1 309 ? 0.350 2.010 -30.535 1.00 93.75 309 MET A O 1
ATOM 2459 N N . GLU A 1 310 ? -1.783 2.559 -30.079 1.00 96.94 310 GLU A N 1
ATOM 2460 C CA . GLU A 1 310 ? -2.355 1.603 -31.037 1.00 96.94 310 GLU A CA 1
ATOM 2461 C C . GLU A 1 310 ? -2.077 2.029 -32.488 1.00 96.94 310 GLU A C 1
ATOM 2463 O O . GLU A 1 310 ? -1.669 1.188 -33.283 1.00 96.94 310 GLU A O 1
ATOM 2468 N N . GLU A 1 311 ? -2.151 3.325 -32.816 1.00 97.88 311 GLU A N 1
ATOM 2469 C CA . GLU A 1 311 ? -1.731 3.834 -34.136 1.00 97.88 311 GLU A CA 1
ATOM 2470 C C . GLU A 1 311 ? -0.251 3.520 -34.420 1.00 97.88 311 GLU A C 1
ATOM 2472 O O . GLU A 1 311 ? 0.102 3.009 -35.484 1.00 97.88 311 GLU A O 1
ATOM 2477 N N . HIS A 1 312 ? 0.638 3.753 -33.449 1.00 96.25 312 HIS A N 1
ATOM 2478 C CA . HIS A 1 312 ? 2.062 3.443 -33.602 1.00 96.25 312 HIS A CA 1
ATOM 2479 C C . HIS A 1 312 ? 2.320 1.938 -33.803 1.00 96.25 312 HIS A C 1
ATOM 2481 O O . HIS A 1 312 ? 3.206 1.540 -34.560 1.00 96.25 312 HIS A O 1
ATOM 2487 N N . LYS A 1 313 ? 1.534 1.081 -33.148 1.00 97.56 313 LYS A N 1
ATOM 2488 C CA . LYS A 1 313 ? 1.603 -0.375 -33.307 1.00 97.56 313 LYS A CA 1
ATOM 2489 C C . LYS A 1 313 ? 1.162 -0.827 -34.701 1.00 97.56 313 LYS A C 1
ATOM 2491 O O . LYS A 1 313 ? 1.788 -1.735 -35.247 1.00 97.56 313 LYS A O 1
ATOM 2496 N N . GLU A 1 314 ? 0.146 -0.199 -35.291 1.00 97.94 314 GLU A N 1
ATOM 2497 C CA . GLU A 1 314 ? -0.244 -0.458 -36.685 1.00 97.94 314 GLU A CA 1
ATOM 2498 C C . GLU A 1 314 ? 0.878 -0.085 -37.664 1.00 97.94 314 GLU A C 1
ATOM 2500 O O . GLU A 1 314 ? 1.223 -0.889 -38.531 1.00 97.94 314 GLU A O 1
ATOM 2505 N N . VAL A 1 315 ? 1.537 1.062 -37.457 1.00 98.06 315 VAL A N 1
ATOM 2506 C CA . VAL A 1 315 ? 2.697 1.479 -38.269 1.00 98.06 315 VAL A CA 1
ATOM 2507 C C . VAL A 1 315 ? 3.849 0.474 -38.165 1.00 98.06 315 VAL A C 1
ATOM 2509 O O . VAL A 1 315 ? 4.457 0.119 -39.176 1.00 98.06 315 VAL A O 1
ATOM 2512 N N . ILE A 1 316 ? 4.147 -0.033 -36.963 1.00 96.88 316 ILE A N 1
ATOM 2513 C CA . ILE A 1 316 ? 5.175 -1.072 -36.779 1.00 96.88 316 ILE A CA 1
ATOM 2514 C C . ILE A 1 316 ? 4.812 -2.348 -37.549 1.00 96.88 316 ILE A C 1
ATOM 2516 O O . ILE A 1 316 ? 5.683 -2.953 -38.178 1.00 96.88 316 ILE A O 1
ATOM 2520 N N . LEU A 1 317 ? 3.544 -2.769 -37.518 1.00 97.62 317 LEU A N 1
ATOM 2521 C CA . LEU A 1 317 ? 3.091 -3.956 -38.245 1.00 97.62 317 LEU A CA 1
ATOM 2522 C C . LEU A 1 317 ? 3.254 -3.786 -39.762 1.00 97.62 317 LEU A C 1
ATOM 2524 O O . LEU A 1 317 ? 3.747 -4.703 -40.416 1.00 97.62 317 LEU A O 1
ATOM 2528 N N . GLU A 1 318 ? 2.921 -2.616 -40.310 1.00 98.25 318 GLU A N 1
ATOM 2529 C CA . GLU A 1 318 ? 3.115 -2.299 -41.732 1.00 98.25 318 GLU A CA 1
ATOM 2530 C C . GLU A 1 318 ? 4.603 -2.259 -42.132 1.00 98.25 318 GLU A C 1
ATOM 2532 O O . GLU A 1 318 ? 5.007 -2.738 -43.198 1.00 98.25 318 GLU A O 1
ATOM 2537 N N . GLN A 1 319 ? 5.469 -1.750 -41.255 1.00 96.94 319 GLN A N 1
ATOM 2538 C CA . GLN A 1 319 ? 6.914 -1.807 -41.479 1.00 96.94 319 GLN A CA 1
ATOM 2539 C C . GLN A 1 319 ? 7.429 -3.253 -41.478 1.00 96.94 319 GLN A C 1
ATOM 2541 O O . GLN A 1 319 ? 8.232 -3.622 -42.337 1.00 96.94 319 GLN A O 1
ATOM 2546 N N . MET A 1 320 ? 6.949 -4.096 -40.558 1.00 96.56 320 MET A N 1
ATOM 2547 C CA . MET A 1 320 ? 7.330 -5.511 -40.501 1.00 96.56 320 MET A CA 1
ATOM 2548 C C . MET A 1 320 ? 6.895 -6.290 -41.747 1.00 96.56 320 MET A C 1
ATOM 2550 O O . MET A 1 320 ? 7.672 -7.108 -42.248 1.00 96.56 320 MET A O 1
ATOM 2554 N N . THR A 1 321 ? 5.694 -6.042 -42.278 1.00 97.75 321 THR A N 1
ATOM 2555 C CA . THR A 1 321 ? 5.243 -6.685 -43.525 1.00 97.75 321 THR A CA 1
ATOM 2556 C C . THR A 1 321 ? 6.106 -6.256 -44.709 1.00 97.75 321 THR A C 1
ATOM 2558 O O . THR A 1 321 ? 6.571 -7.118 -45.457 1.00 97.75 321 THR A O 1
ATOM 2561 N N . THR A 1 322 ? 6.419 -4.961 -44.816 1.00 98.00 322 THR A N 1
ATOM 2562 C CA . THR A 1 322 ? 7.298 -4.411 -45.862 1.00 98.00 322 THR A CA 1
ATOM 2563 C C . THR A 1 322 ? 8.695 -5.039 -45.820 1.00 98.00 322 THR A C 1
ATOM 2565 O O . THR A 1 322 ? 9.218 -5.474 -46.848 1.00 98.00 322 THR A O 1
ATOM 2568 N N . ILE A 1 323 ? 9.296 -5.155 -44.630 1.00 97.12 323 ILE A N 1
ATOM 2569 C CA . ILE A 1 323 ? 10.593 -5.828 -44.447 1.00 97.12 323 ILE A CA 1
ATOM 2570 C C . ILE A 1 323 ? 10.501 -7.299 -44.878 1.00 97.12 323 ILE A C 1
ATOM 2572 O O . ILE A 1 323 ? 11.381 -7.796 -45.584 1.00 97.12 323 ILE A O 1
ATOM 2576 N N . GLY A 1 324 ? 9.423 -7.997 -44.511 1.00 97.12 324 GLY A N 1
ATOM 2577 C CA . GLY A 1 324 ? 9.193 -9.384 -44.916 1.00 97.12 324 GLY A CA 1
ATOM 2578 C C . GLY A 1 324 ? 9.110 -9.569 -46.437 1.00 97.12 324 GLY A C 1
ATOM 2579 O O . GLY A 1 324 ? 9.655 -10.535 -46.978 1.00 97.12 324 GLY A O 1
ATOM 2580 N N . GLU A 1 325 ? 8.475 -8.639 -47.152 1.00 98.44 325 GLU A N 1
ATOM 2581 C CA . GLU A 1 325 ? 8.426 -8.640 -48.619 1.00 98.44 325 GLU A CA 1
ATOM 2582 C C . GLU A 1 325 ? 9.800 -8.383 -49.245 1.00 98.44 325 GLU A C 1
ATOM 2584 O O . GLU A 1 325 ? 10.200 -9.105 -50.165 1.00 98.44 325 GLU A O 1
ATOM 2589 N N . GLN A 1 326 ? 10.560 -7.423 -48.711 1.00 97.81 326 GLN A N 1
ATOM 2590 C CA . GLN A 1 326 ? 11.933 -7.153 -49.149 1.00 97.81 326 GLN A CA 1
ATOM 2591 C C . GLN A 1 326 ? 12.838 -8.377 -48.960 1.00 97.81 326 GLN A C 1
ATOM 2593 O O . GLN A 1 326 ? 13.589 -8.736 -49.869 1.00 97.81 326 GLN A O 1
ATOM 2598 N N . MET A 1 327 ? 12.731 -9.078 -47.827 1.00 97.44 327 MET A N 1
ATOM 2599 C CA . MET A 1 327 ? 13.488 -10.311 -47.582 1.00 97.44 327 MET A CA 1
ATOM 2600 C C . MET A 1 327 ? 13.172 -11.402 -48.613 1.00 97.44 327 MET A C 1
ATOM 2602 O O . MET A 1 327 ? 14.092 -12.037 -49.129 1.00 97.44 327 MET A O 1
ATOM 2606 N N . LYS A 1 328 ? 11.896 -11.584 -48.984 1.00 98.25 328 LYS A N 1
ATOM 2607 C CA . LYS A 1 328 ? 11.506 -12.531 -50.047 1.00 98.25 328 LYS A CA 1
ATOM 2608 C C . LYS A 1 328 ? 12.082 -12.141 -51.409 1.00 98.25 328 LYS A C 1
ATOM 2610 O O . LYS A 1 328 ? 12.506 -13.011 -52.168 1.00 98.25 328 LYS A O 1
ATOM 2615 N N . GLN A 1 329 ? 12.111 -10.847 -51.737 1.00 98.12 329 GLN A N 1
ATOM 2616 C CA . GLN A 1 329 ? 12.735 -10.372 -52.976 1.00 98.12 329 GLN A CA 1
ATOM 2617 C C . GLN A 1 329 ? 14.238 -10.669 -52.996 1.00 98.12 329 GLN A C 1
ATOM 2619 O O . GLN A 1 329 ? 14.745 -11.160 -54.006 1.00 98.12 329 GLN A O 1
ATOM 2624 N N . ILE A 1 330 ? 14.937 -10.444 -51.879 1.00 97.38 330 ILE A N 1
ATOM 2625 C CA . ILE A 1 330 ? 16.361 -10.777 -51.731 1.00 97.38 330 ILE A CA 1
ATOM 2626 C C . ILE A 1 330 ? 16.595 -12.278 -51.923 1.00 97.38 330 ILE A C 1
ATOM 2628 O O . ILE A 1 330 ? 17.477 -12.658 -52.691 1.00 97.38 330 ILE A O 1
ATOM 2632 N N . GLU A 1 331 ? 15.782 -13.134 -51.301 1.00 98.31 331 GLU A N 1
ATOM 2633 C CA . GLU A 1 331 ? 15.883 -14.590 -51.458 1.00 98.31 331 GLU A CA 1
ATOM 2634 C C . GLU A 1 331 ? 15.695 -15.019 -52.926 1.00 98.31 331 GLU A C 1
ATOM 2636 O O . GLU A 1 331 ? 16.453 -15.838 -53.453 1.00 98.31 331 GLU A O 1
ATOM 2641 N N . ASN A 1 332 ? 14.721 -14.428 -53.623 1.00 98.19 332 ASN A N 1
ATOM 2642 C CA . ASN A 1 332 ? 14.487 -14.695 -55.042 1.00 98.19 332 ASN A CA 1
ATOM 2643 C C . ASN A 1 332 ? 15.666 -14.243 -55.919 1.00 98.19 332 ASN A C 1
ATOM 2645 O O . ASN A 1 332 ? 16.072 -14.983 -56.818 1.00 98.19 332 ASN A O 1
ATOM 2649 N N . MET A 1 333 ? 16.253 -13.072 -55.643 1.00 98.12 333 MET A N 1
ATOM 2650 C CA . MET A 1 333 ? 17.462 -12.608 -56.335 1.00 98.12 333 MET A CA 1
ATOM 2651 C C . MET A 1 333 ? 18.648 -13.550 -56.093 1.00 98.12 333 MET A C 1
ATOM 2653 O O . MET A 1 333 ? 19.342 -13.912 -57.042 1.00 98.12 333 MET A O 1
ATOM 2657 N N . GLN A 1 334 ? 18.854 -14.006 -54.854 1.00 97.88 334 GLN A N 1
ATOM 2658 C CA . GLN A 1 334 ? 19.908 -14.969 -54.515 1.00 97.88 334 GLN A CA 1
ATOM 2659 C C . GLN A 1 334 ? 19.738 -16.293 -55.274 1.00 97.88 334 GLN A C 1
ATOM 2661 O O . GLN A 1 334 ? 20.702 -16.801 -55.851 1.00 97.88 334 GLN A O 1
ATOM 2666 N N . LYS A 1 335 ? 18.510 -16.829 -55.345 1.00 98.25 335 LYS A N 1
ATOM 2667 C CA . LYS A 1 335 ? 18.197 -18.035 -56.135 1.00 98.25 335 LYS A CA 1
ATOM 2668 C C . LYS A 1 335 ? 18.479 -17.838 -57.625 1.00 98.25 335 LYS A C 1
ATOM 2670 O O . LYS A 1 335 ? 19.040 -18.732 -58.258 1.00 98.25 335 LYS A O 1
ATOM 2675 N N . ALA A 1 336 ? 18.125 -16.681 -58.186 1.00 97.94 336 ALA A N 1
ATOM 2676 C CA . ALA A 1 336 ? 18.388 -16.367 -59.589 1.00 97.94 336 ALA A CA 1
ATOM 2677 C C . ALA A 1 336 ? 19.895 -16.301 -59.893 1.00 97.94 336 ALA A C 1
ATOM 2679 O O . ALA A 1 336 ? 20.344 -16.880 -60.881 1.00 97.94 336 ALA A O 1
ATOM 2680 N N . ILE A 1 337 ? 20.682 -15.663 -59.020 1.00 97.94 337 ILE A N 1
ATOM 2681 C CA . ILE A 1 337 ? 22.147 -15.596 -59.143 1.00 97.94 337 ILE A CA 1
ATOM 2682 C C . ILE A 1 337 ? 22.757 -17.002 -59.110 1.00 97.94 337 ILE A C 1
ATOM 2684 O O . ILE A 1 337 ? 23.550 -17.343 -59.986 1.00 97.94 337 ILE A O 1
ATOM 2688 N N . LEU A 1 338 ? 22.350 -17.847 -58.156 1.00 98.00 338 LEU A N 1
ATOM 2689 C CA . LEU A 1 338 ? 22.812 -19.238 -58.071 1.00 98.00 338 LEU A CA 1
ATOM 2690 C C . LEU A 1 338 ? 22.484 -20.041 -59.338 1.00 98.00 338 LEU A C 1
ATOM 2692 O O . LEU A 1 338 ? 23.315 -20.807 -59.822 1.00 98.00 338 LEU A O 1
ATOM 2696 N N . ALA A 1 339 ? 21.292 -19.852 -59.906 1.00 97.69 339 ALA A N 1
ATOM 2697 C CA . ALA A 1 339 ? 20.893 -20.526 -61.138 1.00 97.69 339 ALA A CA 1
ATOM 2698 C C . ALA A 1 339 ? 21.731 -20.096 -62.356 1.00 97.69 339 ALA A C 1
ATOM 2700 O O . ALA A 1 339 ? 21.974 -20.917 -63.240 1.00 97.69 339 ALA A O 1
ATOM 2701 N N . ILE A 1 340 ? 22.165 -18.831 -62.412 1.00 97.62 340 ILE A N 1
ATOM 2702 C CA . ILE A 1 340 ? 23.073 -18.332 -63.455 1.00 97.62 340 ILE A CA 1
ATOM 2703 C C . ILE A 1 340 ? 24.464 -18.944 -63.275 1.00 97.62 340 ILE A C 1
ATOM 2705 O O . ILE A 1 340 ? 25.000 -19.492 -64.234 1.00 97.62 340 ILE A O 1
ATOM 2709 N N . LEU A 1 341 ? 25.004 -18.910 -62.051 1.00 97.25 341 LEU A N 1
ATOM 2710 C CA . LEU A 1 341 ? 26.333 -19.445 -61.737 1.00 97.25 341 LEU A CA 1
ATOM 2711 C C . LEU A 1 341 ? 26.467 -20.937 -62.054 1.00 97.25 341 LEU A C 1
ATOM 2713 O O . LEU A 1 341 ? 27.526 -21.359 -62.489 1.00 97.25 341 LEU A O 1
ATOM 2717 N N . ASN A 1 342 ? 25.403 -21.725 -61.882 1.00 97.06 342 ASN A N 1
ATOM 2718 C CA . ASN A 1 342 ? 25.413 -23.155 -62.210 1.00 97.06 342 ASN A CA 1
ATOM 2719 C C . ASN A 1 342 ? 25.339 -23.460 -63.720 1.00 97.06 342 ASN A C 1
ATOM 2721 O O . ASN A 1 342 ? 25.522 -24.613 -64.107 1.00 97.06 342 ASN A O 1
ATOM 2725 N N . LYS A 1 343 ? 24.985 -22.484 -64.569 1.00 95.19 343 LYS A N 1
ATOM 2726 C CA . LYS A 1 343 ? 24.895 -22.667 -66.031 1.00 95.19 343 LYS A CA 1
ATOM 2727 C C . LYS A 1 343 ? 26.193 -22.330 -66.763 1.00 95.19 343 LYS A C 1
ATOM 2729 O O . LYS A 1 343 ? 26.409 -22.867 -67.848 1.00 95.19 343 LYS A O 1
ATOM 2734 N N . THR A 1 344 ? 26.972 -21.398 -66.223 1.00 89.12 344 THR A N 1
ATOM 2735 C CA . THR A 1 344 ? 28.342 -21.072 -66.652 1.00 89.12 344 THR A CA 1
ATOM 2736 C C . THR A 1 344 ? 29.324 -22.090 -66.120 1.00 89.12 344 THR A C 1
ATOM 2738 O O . THR A 1 344 ? 30.216 -22.485 -66.901 1.00 89.12 344 THR A O 1
#

Mean predicted aligned error: 19.76 Å

Sequence (344 aa):
SYYKLVDLTAFGFALTGSIDQLIVIWSNSSGRGNPVIMSLAGFLHGSSALFELQPCPKTAETGFPLELIKAIVTTLFFAGGRYDPVEDLFNSDNYAFFLLMIIYFVVTGILTVNLLIAWVNAAYNRGEETWHQVWLESRLRCVETAENISYFIPGFRETSGWFPEEIYYTVPQKEINKFKKATEDLQAEATPSKPIDVTKEESKEKASSERMIKSTTKDTNNDMESTIDELNVKLKVKGDKTMRETQQSREQSCLIGSSKEQVQPLETRMEKLLQEQKAAMKEQGAAMEEQKETIEEQKAAIEKQKVAMEEHKEVILEQMTTIGEQMKQIENMQKAILAILNKT

pLDDT: mean 75.82, std 19.2, range [31.91, 98.44]

Radius of gyration: 46.13 Å; Cα contacts (8 Å, |Δi|>4): 29; chains: 1; bounding box: 93×58×163 Å